Protein AF-A0A9C9UC09-F1 (afdb_monomer)

pLDDT: mean 85.85, std 14.17, range [29.03, 97.06]

Sequence (217 aa):
MTPMSLSATSPHRGELFDLAVELAAHSSGFRRSLPGGVLTALADLVRAMNCYYSNLIEGHDTHPVDIERALKNDYSSNTEQRNLQLEAKAHIAVQQWIDQGGLGGNPVSAESICEIHRRFVDRLPEALLWAKDPETGERMKIVPGALRRRDVKVGRHVSISPGALPRFLQKFESAYSGLGKAETIMAAAAAHHRLLWIHPFLDDIRRGMDTVPSCRY

Secondary structure (DSSP, 8-state):
-PPP---TT-TTHHHHHHHHHHHHHHHHHHHHHS-HHHHHHHHHHHHHHHHHHHHHHTT----HHHHHHHHTT---SSHHHHHHHHHHHHHHHHHHHHHTT---S-TTSHHHHHHHHHHHHTTS-GGGSEEE-TTT--EEE--TTPPPSS--EETTEEPPPGGGHHHHHHHHHHHHTT--HHHHHHHHHHHHHHHHHH--S-----S----------

Structure (mmCIF, N/CA/C/O backbone):
data_AF-A0A9C9UC09-F1
#
_entry.id   AF-A0A9C9UC09-F1
#
loop_
_atom_site.group_PDB
_atom_site.id
_atom_site.type_symbol
_atom_site.label_atom_id
_atom_site.label_alt_id
_atom_site.label_comp_id
_atom_site.label_asym_id
_atom_site.label_entity_id
_atom_site.label_seq_id
_atom_site.pdbx_PDB_ins_code
_atom_site.Cartn_x
_atom_site.Cartn_y
_atom_site.Cartn_z
_atom_site.occupancy
_atom_site.B_iso_or_equiv
_atom_site.auth_seq_id
_atom_site.auth_comp_id
_atom_site.auth_asym_id
_atom_site.auth_atom_id
_atom_site.pdbx_PDB_model_num
ATOM 1 N N . MET A 1 1 ? -1.981 18.661 -13.954 1.00 60.06 1 MET A N 1
ATOM 2 C CA . MET A 1 1 ? -0.642 18.241 -13.498 1.00 60.06 1 MET A CA 1
ATOM 3 C C . MET A 1 1 ? -0.353 16.835 -14.005 1.00 60.06 1 MET A C 1
ATOM 5 O O . MET A 1 1 ? -1.196 15.958 -13.825 1.00 60.06 1 MET A O 1
ATOM 9 N N . THR A 1 2 ? 0.778 16.660 -14.682 1.00 70.31 2 THR A N 1
ATOM 10 C CA . THR A 1 2 ? 1.239 15.397 -15.288 1.00 70.31 2 THR A CA 1
ATOM 11 C C . THR A 1 2 ? 1.838 14.476 -14.214 1.00 70.31 2 THR A C 1
ATOM 13 O O . THR A 1 2 ? 2.413 14.999 -13.258 1.00 70.31 2 THR A O 1
ATOM 16 N N . PRO A 1 3 ? 1.666 13.143 -14.296 1.00 75.88 3 PRO A N 1
ATOM 17 C CA . PRO A 1 3 ? 2.354 12.197 -13.415 1.00 75.88 3 PRO A CA 1
ATOM 18 C C . PRO A 1 3 ? 3.876 12.371 -13.484 1.00 75.88 3 PRO A C 1
ATOM 20 O O . PRO A 1 3 ? 4.415 12.700 -14.539 1.00 75.88 3 PRO A O 1
ATOM 23 N N . MET A 1 4 ? 4.556 12.195 -12.351 1.00 82.31 4 MET A N 1
ATOM 24 C CA . MET A 1 4 ? 6.011 12.313 -12.280 1.00 82.31 4 MET A CA 1
ATOM 25 C C . MET A 1 4 ? 6.638 11.045 -12.861 1.00 82.31 4 MET A C 1
ATOM 27 O O . MET A 1 4 ? 6.357 9.947 -12.381 1.00 82.31 4 MET A O 1
ATOM 31 N N . SER A 1 5 ? 7.480 11.196 -13.878 1.00 80.19 5 SER A N 1
ATOM 32 C CA . SER A 1 5 ? 8.224 10.100 -14.496 1.00 80.19 5 SER A CA 1
ATOM 33 C C . SER A 1 5 ? 9.669 10.520 -14.740 1.00 80.19 5 SER A C 1
ATOM 35 O O . SER A 1 5 ? 9.955 11.696 -14.979 1.00 80.19 5 SER A O 1
ATOM 37 N N . LEU A 1 6 ? 10.590 9.557 -14.702 1.00 82.44 6 LEU A N 1
ATOM 38 C CA . LEU A 1 6 ? 11.980 9.800 -15.070 1.00 82.44 6 LEU A CA 1
ATOM 39 C C . LEU A 1 6 ? 12.054 10.113 -16.570 1.00 82.44 6 LEU A C 1
ATOM 41 O O . LEU A 1 6 ? 11.729 9.261 -17.398 1.00 82.44 6 LEU A O 1
ATOM 45 N N . SER A 1 7 ? 12.479 11.331 -16.921 1.00 83.69 7 SER A N 1
ATOM 46 C CA . SER A 1 7 ? 12.640 11.725 -18.325 1.00 83.69 7 SER A CA 1
ATOM 47 C C . SER A 1 7 ? 13.589 10.772 -19.054 1.00 83.69 7 SER A C 1
ATOM 49 O O . SER A 1 7 ? 14.621 10.372 -18.510 1.00 83.69 7 SER A O 1
ATOM 51 N N . ALA A 1 8 ? 13.279 10.461 -20.314 1.00 83.50 8 ALA A N 1
ATOM 52 C CA . ALA A 1 8 ? 14.181 9.723 -21.195 1.00 83.50 8 ALA A CA 1
ATOM 53 C C . ALA A 1 8 ? 15.530 10.442 -21.382 1.00 83.50 8 ALA A C 1
ATOM 55 O O . ALA A 1 8 ? 16.548 9.793 -21.585 1.00 83.50 8 ALA A O 1
ATOM 56 N N . THR A 1 9 ? 15.542 11.771 -21.255 1.00 89.38 9 THR A N 1
ATOM 57 C CA . THR A 1 9 ? 16.734 12.620 -21.397 1.00 89.38 9 THR A CA 1
ATOM 58 C C . THR A 1 9 ? 17.448 12.914 -20.076 1.00 89.38 9 THR A C 1
ATOM 60 O O . THR A 1 9 ? 18.364 13.732 -20.054 1.00 89.38 9 THR A O 1
ATOM 63 N N . SER A 1 10 ? 17.028 12.303 -18.961 1.00 89.31 10 SER A N 1
ATOM 64 C CA . SER A 1 10 ? 17.675 12.540 -17.666 1.00 89.31 10 SER A CA 1
ATOM 65 C C . SER A 1 10 ? 19.128 12.044 -17.689 1.00 89.31 10 SER A C 1
ATOM 67 O O . SER A 1 10 ? 19.344 10.876 -18.025 1.00 89.31 10 SER A O 1
ATOM 69 N N . PRO A 1 11 ? 20.118 12.861 -17.277 1.00 92.50 11 PRO A N 1
ATOM 70 C CA . PRO A 1 11 ? 21.514 12.424 -17.215 1.00 92.50 11 PRO A CA 1
ATOM 71 C C . PRO A 1 11 ? 21.725 11.294 -16.195 1.00 92.50 11 PRO A C 1
ATOM 73 O O . PRO A 1 11 ? 22.627 10.484 -16.359 1.00 92.50 11 PRO A O 1
ATOM 76 N N . HIS A 1 12 ? 20.848 11.184 -15.190 1.00 91.25 12 HIS A N 1
ATOM 77 C CA . HIS A 1 12 ? 20.893 10.137 -14.163 1.00 91.25 12 HIS A CA 1
ATOM 78 C C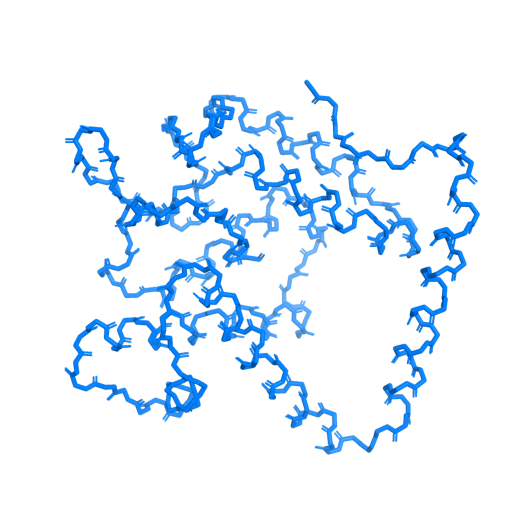 . HIS A 1 12 ? 20.226 8.825 -14.597 1.00 91.25 12 HIS A C 1
ATOM 80 O O . HIS A 1 12 ? 20.171 7.876 -13.820 1.00 91.25 12 HIS A O 1
ATOM 86 N N . ARG A 1 13 ? 19.663 8.752 -15.813 1.00 89.69 13 ARG A N 1
ATOM 87 C CA . ARG A 1 13 ? 18.893 7.577 -16.241 1.00 89.69 13 ARG A CA 1
ATOM 88 C C . ARG A 1 13 ? 19.755 6.317 -16.274 1.00 89.69 13 ARG A C 1
ATOM 90 O O . ARG A 1 13 ? 19.309 5.308 -15.754 1.00 89.69 13 ARG A O 1
ATOM 97 N N . GLY A 1 14 ? 20.965 6.379 -16.833 1.00 92.25 14 GLY A N 1
ATOM 98 C CA . GLY A 1 14 ? 21.865 5.218 -16.899 1.00 92.25 14 GLY A CA 1
ATOM 99 C C . GLY A 1 14 ? 22.156 4.628 -15.517 1.00 92.25 14 GLY A C 1
ATOM 100 O O . GLY A 1 14 ? 21.840 3.471 -15.268 1.00 92.25 14 GLY A O 1
ATOM 101 N N . GLU A 1 15 ? 22.628 5.468 -14.595 1.00 94.56 15 GLU A N 1
ATOM 102 C CA . GLU A 1 15 ? 22.959 5.077 -13.218 1.00 94.56 15 GLU A CA 1
ATOM 103 C C . GLU A 1 15 ? 21.762 4.469 -12.469 1.00 94.56 15 GLU A C 1
ATOM 105 O O . GLU A 1 15 ? 21.883 3.433 -11.821 1.00 94.56 15 GLU A O 1
ATOM 110 N N . LEU A 1 16 ? 20.570 5.062 -12.596 1.00 92.88 16 LEU A N 1
ATOM 111 C CA . LEU A 1 16 ? 19.364 4.526 -11.956 1.00 92.88 16 LEU A CA 1
ATOM 112 C C . LEU A 1 16 ? 18.927 3.176 -12.546 1.00 92.88 16 LEU A C 1
ATOM 114 O O . LEU A 1 16 ? 18.407 2.329 -11.817 1.00 92.88 16 LEU A O 1
ATOM 118 N N . PHE A 1 17 ? 19.126 2.962 -13.850 1.00 93.00 17 PHE A N 1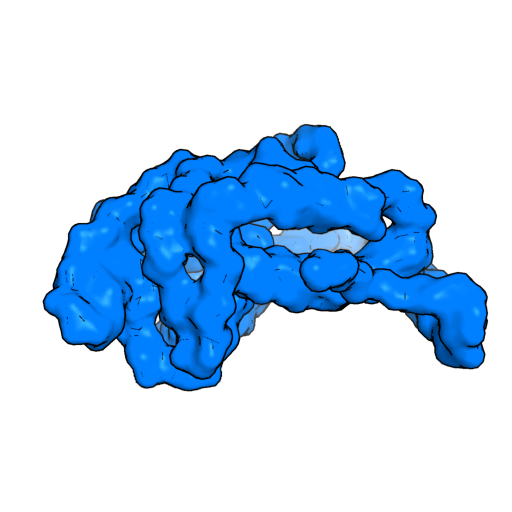
ATOM 119 C CA . PHE A 1 17 ? 18.863 1.667 -14.479 1.00 93.00 17 PHE A CA 1
ATOM 120 C C . PHE A 1 17 ? 19.829 0.595 -13.972 1.00 93.00 17 PHE A C 1
ATOM 122 O O . PHE A 1 17 ? 19.374 -0.507 -13.659 1.00 93.00 17 PHE A O 1
ATOM 129 N N . ASP A 1 18 ? 21.116 0.918 -13.845 1.00 95.06 18 ASP A N 1
ATOM 130 C CA . ASP A 1 18 ? 22.121 -0.005 -13.313 1.00 95.06 18 ASP A CA 1
ATOM 131 C C . ASP A 1 18 ? 21.777 -0.405 -11.872 1.00 95.06 18 ASP A C 1
ATOM 133 O O . ASP A 1 18 ? 21.675 -1.596 -11.575 1.00 95.06 18 ASP A O 1
ATOM 137 N N . LEU A 1 19 ? 21.429 0.562 -11.014 1.00 96.00 19 LEU A N 1
ATOM 138 C CA . LEU A 1 19 ? 20.965 0.293 -9.646 1.00 96.00 19 LEU A CA 1
ATOM 139 C C . LEU A 1 19 ? 19.707 -0.590 -9.606 1.00 96.00 19 LEU A C 1
ATOM 141 O O . LEU A 1 19 ? 19.587 -1.471 -8.752 1.00 96.00 19 LEU A O 1
ATOM 145 N N . ALA A 1 20 ? 18.756 -0.395 -10.526 1.00 95.12 20 ALA A N 1
ATOM 146 C CA . ALA A 1 20 ? 17.562 -1.237 -10.605 1.00 95.12 20 ALA A CA 1
ATOM 147 C C . ALA A 1 20 ? 17.900 -2.685 -11.008 1.00 95.12 20 ALA A C 1
ATOM 149 O O . ALA A 1 20 ? 17.286 -3.633 -10.503 1.00 95.12 20 ALA A O 1
ATOM 150 N N . VAL A 1 21 ? 18.877 -2.871 -11.900 1.00 95.38 21 VAL A N 1
ATOM 151 C CA . VAL A 1 21 ? 19.376 -4.195 -12.298 1.00 95.38 21 VAL A CA 1
ATOM 152 C C . VAL A 1 21 ? 20.123 -4.861 -11.144 1.00 95.38 21 VAL A C 1
ATOM 154 O O . VAL A 1 21 ? 19.853 -6.028 -10.849 1.00 95.38 21 VAL A O 1
ATOM 157 N N . GLU A 1 22 ? 21.003 -4.133 -10.458 1.00 96.88 22 GLU A N 1
ATOM 158 C CA . GLU A 1 22 ? 21.725 -4.619 -9.280 1.00 96.88 22 GLU A CA 1
ATOM 159 C C . GLU A 1 22 ? 20.762 -5.043 -8.171 1.00 96.88 22 GLU A C 1
ATOM 161 O O . GLU A 1 22 ? 20.878 -6.153 -7.646 1.00 96.88 22 GLU A O 1
ATOM 166 N N . LEU A 1 23 ? 19.748 -4.224 -7.875 1.00 96.50 23 LEU A N 1
ATOM 167 C CA . LEU A 1 23 ? 18.707 -4.563 -6.908 1.00 96.50 23 LEU A CA 1
ATOM 168 C C . LEU A 1 23 ? 18.020 -5.883 -7.278 1.00 96.50 23 LEU A C 1
ATOM 170 O O . LEU A 1 23 ? 17.931 -6.790 -6.449 1.00 96.50 23 LEU A O 1
ATOM 174 N N . ALA A 1 24 ? 17.585 -6.034 -8.532 1.00 95.12 24 ALA A N 1
ATOM 175 C CA . ALA A 1 24 ? 16.937 -7.258 -8.995 1.00 95.12 24 ALA A CA 1
ATOM 176 C C . ALA A 1 24 ? 17.866 -8.485 -8.908 1.00 95.12 24 ALA A C 1
ATOM 178 O O . ALA A 1 24 ? 17.420 -9.584 -8.543 1.00 95.12 24 ALA A O 1
ATOM 179 N N . ALA A 1 25 ? 19.154 -8.310 -9.215 1.00 96.06 25 ALA A N 1
ATOM 180 C CA . ALA A 1 25 ? 20.165 -9.355 -9.120 1.00 96.06 25 ALA A CA 1
ATOM 181 C C . ALA A 1 25 ? 20.400 -9.780 -7.662 1.00 96.06 25 ALA A C 1
ATOM 183 O O . ALA A 1 25 ? 20.342 -10.979 -7.365 1.00 96.06 25 ALA A O 1
ATOM 184 N N . HIS A 1 26 ? 20.576 -8.823 -6.747 1.00 97.06 26 HIS A N 1
ATOM 185 C CA . HIS A 1 26 ? 20.746 -9.075 -5.317 1.00 97.06 26 HIS A CA 1
ATOM 186 C C . HIS A 1 26 ? 19.509 -9.729 -4.698 1.00 97.06 26 HIS A C 1
ATOM 188 O O . HIS A 1 26 ? 19.647 -10.746 -4.020 1.00 97.06 26 HIS A O 1
ATOM 194 N N . SER A 1 27 ? 18.299 -9.239 -4.989 1.00 93.88 27 SER A N 1
ATOM 195 C CA . SER A 1 27 ? 17.055 -9.856 -4.505 1.00 93.88 27 SER A CA 1
ATOM 196 C C . SER A 1 27 ? 16.903 -11.299 -4.991 1.00 93.88 27 SER A C 1
ATOM 198 O O . SER A 1 27 ? 16.534 -12.191 -4.223 1.00 93.88 27 SER A O 1
ATOM 200 N N . SER A 1 28 ? 17.236 -11.562 -6.257 1.00 93.12 28 SER A N 1
ATOM 201 C CA . SER A 1 28 ? 17.183 -12.915 -6.820 1.00 93.12 28 SER A CA 1
ATOM 202 C C . SER A 1 28 ? 18.251 -13.833 -6.219 1.00 93.12 28 SER A C 1
ATOM 204 O O . SER A 1 28 ? 17.975 -15.000 -5.943 1.00 93.12 28 SER A O 1
ATOM 206 N N . GLY A 1 29 ? 19.467 -13.319 -6.007 1.00 95.00 29 GLY A N 1
ATOM 207 C CA . GLY A 1 29 ? 20.555 -14.033 -5.339 1.00 95.00 29 GLY A CA 1
ATOM 208 C C . GLY A 1 29 ? 20.196 -14.404 -3.904 1.00 95.00 29 GLY A C 1
ATOM 209 O O . GLY A 1 29 ? 20.321 -15.567 -3.525 1.00 95.00 29 GLY A O 1
ATOM 210 N N . PHE A 1 30 ? 19.648 -13.450 -3.151 1.00 92.88 30 PHE A N 1
ATOM 211 C CA . PHE A 1 30 ? 19.181 -13.659 -1.785 1.00 92.88 30 PHE A CA 1
ATOM 212 C C . PHE A 1 30 ? 18.107 -14.746 -1.721 1.00 92.88 30 PHE A C 1
ATOM 214 O O . PHE A 1 30 ? 18.271 -15.725 -0.995 1.00 92.88 30 PHE A O 1
ATOM 221 N N . ARG A 1 31 ? 17.069 -14.669 -2.565 1.00 89.94 31 ARG A N 1
ATOM 222 C CA . ARG A 1 31 ? 16.024 -15.705 -2.627 1.00 89.94 31 ARG A CA 1
ATOM 223 C C . ARG A 1 31 ? 16.594 -17.100 -2.902 1.00 89.94 31 ARG A C 1
ATOM 225 O O . ARG A 1 31 ? 16.133 -18.061 -2.298 1.00 89.94 31 ARG A O 1
ATOM 232 N N . ARG A 1 32 ? 17.580 -17.221 -3.801 1.00 92.12 32 ARG A N 1
ATOM 233 C CA . ARG A 1 32 ? 18.226 -18.508 -4.123 1.00 92.12 32 ARG A CA 1
ATOM 234 C C . ARG A 1 32 ? 19.113 -19.042 -2.998 1.00 92.12 32 ARG A C 1
ATOM 236 O O . ARG A 1 32 ? 19.292 -20.250 -2.915 1.00 92.12 32 ARG A O 1
ATOM 243 N N . SER A 1 33 ? 19.667 -18.169 -2.157 1.00 93.81 33 SER A N 1
ATOM 244 C CA . SER A 1 33 ? 20.510 -18.574 -1.023 1.00 93.81 33 SER A CA 1
ATOM 245 C C . SER A 1 33 ? 19.732 -19.149 0.165 1.00 93.81 33 SER A C 1
ATOM 247 O O . SER A 1 33 ? 20.337 -19.741 1.056 1.00 93.81 33 SER A O 1
ATOM 249 N N . LEU A 1 34 ? 18.404 -18.994 0.194 1.00 91.69 34 LEU A N 1
ATOM 250 C CA . LEU A 1 34 ? 17.575 -19.396 1.327 1.00 91.69 34 LEU A CA 1
ATOM 251 C C . LEU A 1 34 ? 16.928 -20.774 1.104 1.00 91.69 34 LEU A C 1
ATOM 253 O O . LEU A 1 34 ? 16.300 -20.997 0.065 1.00 91.69 34 LEU A O 1
ATOM 257 N N . PRO A 1 35 ? 16.995 -21.691 2.089 1.00 92.44 35 PRO A N 1
ATOM 258 C CA . PRO A 1 35 ? 16.222 -22.929 2.060 1.00 92.44 35 PRO A CA 1
ATOM 259 C C . PRO A 1 35 ? 14.711 -22.660 2.019 1.00 92.44 35 PRO A C 1
ATOM 261 O O . PRO A 1 35 ? 14.222 -21.717 2.643 1.00 92.44 35 PRO A O 1
ATOM 264 N N . GLY A 1 36 ? 13.947 -23.541 1.364 1.00 84.38 36 GLY A N 1
ATOM 265 C CA . GLY A 1 36 ? 12.493 -23.387 1.203 1.00 84.38 36 GLY A CA 1
ATOM 266 C C . GLY A 1 36 ? 11.727 -23.167 2.515 1.00 84.38 36 GLY A C 1
ATOM 267 O O . GLY A 1 36 ? 10.866 -22.296 2.578 1.00 84.38 36 GLY A O 1
ATOM 268 N N . GLY A 1 37 ? 12.086 -23.891 3.582 1.00 85.31 37 GLY A N 1
ATOM 269 C CA . GLY A 1 37 ? 11.461 -23.726 4.903 1.00 85.31 37 GLY A CA 1
ATOM 270 C C . GLY A 1 37 ? 11.762 -22.383 5.582 1.00 85.31 37 GLY A C 1
ATOM 271 O O . GLY A 1 37 ? 10.959 -21.912 6.381 1.00 85.31 37 GLY A O 1
ATOM 272 N N . VAL A 1 38 ? 12.885 -21.740 5.241 1.00 90.88 38 VAL A N 1
ATOM 273 C CA . VAL A 1 38 ? 13.272 -20.424 5.779 1.00 90.88 38 VAL A CA 1
ATOM 274 C C . VAL A 1 38 ? 12.559 -19.300 5.032 1.00 90.88 38 VAL A C 1
ATOM 276 O O . VAL A 1 38 ? 12.201 -18.301 5.646 1.00 90.88 38 VAL A O 1
ATOM 279 N N . LEU A 1 39 ? 12.308 -19.467 3.728 1.00 88.44 39 LEU A N 1
ATOM 280 C CA . LEU A 1 39 ? 11.647 -18.451 2.903 1.00 88.44 39 LEU A CA 1
ATOM 281 C C . LEU A 1 39 ? 10.277 -18.053 3.457 1.00 88.44 39 LEU A C 1
ATOM 283 O O . LEU A 1 39 ? 10.002 -16.863 3.580 1.00 88.44 39 LEU A O 1
ATOM 287 N N . THR A 1 40 ? 9.439 -19.030 3.811 1.00 86.50 40 THR A N 1
ATOM 288 C CA . THR A 1 40 ? 8.099 -18.758 4.351 1.00 86.50 40 THR A CA 1
ATOM 289 C C . THR A 1 40 ? 8.179 -18.041 5.695 1.00 86.50 40 THR A C 1
ATOM 291 O O . THR A 1 40 ? 7.588 -16.977 5.847 1.00 86.50 40 THR A O 1
ATOM 294 N N . ALA A 1 41 ? 8.976 -18.561 6.634 1.00 88.50 41 ALA A N 1
ATOM 295 C CA . ALA A 1 41 ? 9.125 -17.962 7.960 1.00 88.50 41 ALA A CA 1
ATOM 296 C C . ALA A 1 41 ? 9.692 -16.532 7.898 1.00 88.50 41 ALA A C 1
ATOM 298 O O . ALA A 1 41 ? 9.230 -15.645 8.612 1.00 88.50 41 ALA A O 1
ATOM 299 N N . LEU A 1 42 ? 10.665 -16.289 7.013 1.00 90.00 42 LEU A N 1
ATOM 300 C CA . LEU A 1 42 ? 11.221 -14.956 6.800 1.00 90.00 42 LEU A CA 1
ATOM 301 C C . LEU A 1 42 ? 10.195 -14.011 6.165 1.00 90.00 42 LEU A C 1
ATOM 303 O O . LEU A 1 42 ? 10.094 -12.864 6.587 1.00 90.00 42 LEU A O 1
ATOM 307 N N . ALA A 1 43 ? 9.425 -14.472 5.176 1.00 87.75 43 ALA A N 1
ATOM 308 C CA . ALA A 1 43 ? 8.374 -13.663 4.566 1.00 87.75 43 ALA A CA 1
ATOM 309 C C . ALA A 1 43 ? 7.302 -13.265 5.593 1.00 87.75 43 ALA A C 1
ATOM 311 O O . ALA A 1 43 ? 6.878 -12.111 5.616 1.00 87.75 43 ALA A O 1
ATOM 312 N N . ASP A 1 44 ? 6.903 -14.188 6.470 1.00 85.94 44 ASP A N 1
ATOM 313 C CA . ASP A 1 44 ? 5.941 -13.920 7.542 1.00 85.94 44 ASP A CA 1
ATOM 314 C C . ASP A 1 44 ? 6.477 -12.866 8.524 1.00 85.94 44 ASP A C 1
ATOM 316 O O . ASP A 1 44 ? 5.786 -11.884 8.806 1.00 85.94 44 ASP A O 1
ATOM 320 N N . LEU A 1 45 ? 7.741 -12.995 8.946 1.00 87.50 45 LEU A N 1
ATOM 321 C CA . LEU A 1 45 ? 8.405 -12.012 9.807 1.00 87.50 45 LEU A CA 1
ATOM 322 C C . LEU A 1 45 ? 8.481 -10.625 9.152 1.00 87.50 45 LEU A C 1
ATOM 324 O O . LEU A 1 45 ? 8.155 -9.618 9.780 1.00 87.50 45 LEU A O 1
ATOM 328 N N . VAL A 1 46 ? 8.887 -10.558 7.882 1.00 88.00 46 VAL A N 1
ATOM 329 C CA . VAL A 1 46 ? 9.012 -9.293 7.144 1.00 88.00 46 VAL A CA 1
ATOM 330 C C . VAL A 1 46 ? 7.653 -8.601 7.003 1.00 88.00 46 VAL A C 1
ATOM 332 O O . VAL A 1 46 ? 7.590 -7.381 7.126 1.00 88.00 46 VAL A O 1
ATOM 335 N N . ARG A 1 47 ? 6.546 -9.339 6.823 1.00 85.12 47 ARG A N 1
ATOM 336 C CA . ARG A 1 47 ? 5.197 -8.736 6.811 1.00 85.12 47 ARG A CA 1
ATOM 337 C C . ARG A 1 47 ? 4.834 -8.107 8.152 1.00 85.12 47 ARG A C 1
ATOM 339 O O . ARG A 1 47 ? 4.303 -6.997 8.163 1.00 85.12 47 ARG A O 1
ATOM 346 N N . ALA A 1 48 ? 5.129 -8.785 9.261 1.00 84.38 48 ALA A N 1
ATOM 347 C CA . ALA A 1 48 ? 4.897 -8.237 10.595 1.00 84.38 48 ALA A CA 1
ATOM 348 C C . ALA A 1 48 ? 5.748 -6.978 10.841 1.00 84.38 48 ALA A C 1
ATOM 350 O O . ALA A 1 48 ? 5.235 -5.973 11.332 1.00 84.38 48 ALA A O 1
ATOM 351 N N . MET A 1 49 ? 7.018 -6.991 10.420 1.00 85.06 49 MET A N 1
ATOM 352 C CA . MET A 1 49 ? 7.910 -5.829 10.512 1.00 85.06 49 MET A CA 1
ATOM 353 C C . MET A 1 49 ? 7.452 -4.653 9.642 1.00 85.06 49 MET A C 1
ATOM 355 O O . MET A 1 49 ? 7.439 -3.518 10.111 1.00 85.06 49 MET A O 1
ATOM 359 N N . ASN A 1 50 ? 7.043 -4.903 8.397 1.00 82.81 50 ASN A N 1
ATOM 360 C CA . ASN A 1 50 ? 6.517 -3.856 7.522 1.00 82.81 50 ASN A CA 1
ATOM 361 C C . ASN A 1 50 ? 5.249 -3.239 8.121 1.00 82.81 50 ASN A C 1
ATOM 363 O O . ASN A 1 50 ? 5.128 -2.022 8.154 1.00 82.81 50 ASN A O 1
ATOM 367 N N . CYS A 1 51 ? 4.350 -4.063 8.672 1.00 80.06 51 CYS A N 1
ATOM 368 C CA . CYS A 1 51 ? 3.166 -3.578 9.379 1.00 80.06 51 CYS A CA 1
ATOM 369 C C . CYS A 1 51 ? 3.528 -2.700 10.587 1.00 80.06 51 CYS A C 1
ATOM 371 O O . CYS A 1 51 ? 2.893 -1.670 10.800 1.00 80.06 51 CYS A O 1
ATOM 373 N N . TYR A 1 52 ? 4.551 -3.081 11.361 1.00 80.81 52 TYR A N 1
ATOM 374 C CA . TYR A 1 52 ? 5.041 -2.278 12.481 1.00 80.81 52 TYR A CA 1
ATOM 375 C C . TYR A 1 52 ? 5.505 -0.890 12.027 1.00 80.81 52 TYR A C 1
ATOM 377 O O . TYR A 1 52 ? 5.056 0.114 12.576 1.00 80.81 52 TYR A O 1
ATOM 385 N N . TYR A 1 53 ? 6.364 -0.819 11.006 1.00 77.56 53 TYR A N 1
ATOM 386 C CA . TYR A 1 53 ? 6.878 0.463 10.525 1.00 77.56 53 TYR A CA 1
ATOM 387 C C . TYR A 1 53 ? 5.801 1.320 9.857 1.00 77.56 53 TYR A C 1
ATOM 389 O O . TYR A 1 53 ? 5.784 2.525 10.095 1.00 77.56 53 TYR A O 1
ATOM 397 N N . SER A 1 54 ? 4.874 0.722 9.100 1.00 73.44 54 SER A N 1
ATOM 398 C CA . SER A 1 54 ? 3.719 1.448 8.560 1.00 73.44 54 SER A CA 1
ATOM 399 C C . SER A 1 54 ? 2.887 2.067 9.685 1.00 73.44 54 SER A C 1
ATOM 401 O O . SER A 1 54 ? 2.635 3.266 9.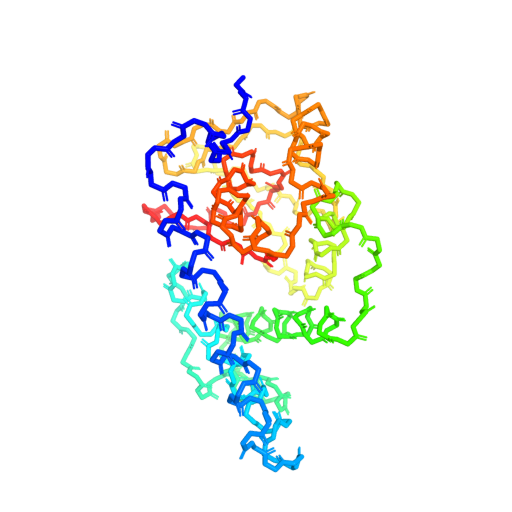672 1.00 73.44 54 SER A O 1
ATOM 403 N N . ASN A 1 55 ? 2.542 1.292 10.718 1.00 71.06 55 ASN A N 1
ATOM 404 C CA . ASN A 1 55 ? 1.780 1.795 11.864 1.00 71.06 55 ASN A CA 1
ATOM 405 C C . ASN A 1 55 ? 2.530 2.902 12.620 1.00 71.06 55 ASN A C 1
ATOM 407 O O . ASN A 1 55 ? 1.926 3.897 13.019 1.00 71.06 55 ASN A O 1
ATOM 411 N N . LEU A 1 56 ? 3.847 2.755 12.788 1.00 72.31 56 LEU A N 1
ATOM 412 C CA . LEU A 1 56 ? 4.674 3.738 13.479 1.00 72.31 56 LEU A CA 1
ATOM 413 C C . LEU A 1 56 ? 4.702 5.088 12.745 1.00 72.31 56 LEU A C 1
ATOM 415 O O . LEU A 1 56 ? 4.633 6.129 13.397 1.00 72.31 56 LEU A O 1
ATOM 419 N N . ILE A 1 57 ? 4.763 5.081 11.407 1.00 65.56 57 ILE A N 1
ATOM 420 C CA . ILE A 1 57 ? 4.708 6.303 10.582 1.00 65.56 57 ILE A CA 1
ATOM 421 C C . ILE A 1 57 ? 3.369 7.032 10.767 1.00 65.56 57 ILE A C 1
ATOM 423 O O . ILE A 1 57 ? 3.340 8.261 10.822 1.00 65.56 57 ILE A O 1
ATOM 427 N N . GLU A 1 58 ? 2.282 6.283 10.950 1.00 62.94 58 GLU A N 1
ATOM 428 C CA . GLU A 1 58 ? 0.941 6.818 11.226 1.00 62.94 58 GLU A CA 1
ATOM 429 C C . GLU A 1 58 ? 0.740 7.251 12.695 1.00 62.94 58 GLU A C 1
ATOM 431 O O . GLU A 1 58 ? -0.331 7.726 13.074 1.00 62.94 58 GLU A O 1
ATOM 436 N N . GLY A 1 59 ? 1.759 7.104 13.550 1.00 63.97 59 GLY A N 1
ATOM 437 C CA . GLY A 1 59 ? 1.687 7.454 14.971 1.00 63.97 59 GLY A CA 1
ATOM 438 C C . GLY A 1 59 ? 0.968 6.416 15.840 1.00 63.97 59 GLY A C 1
ATOM 439 O O . GLY A 1 59 ? 0.588 6.719 16.976 1.00 63.97 59 GLY A O 1
ATOM 440 N N . HIS A 1 60 ? 0.773 5.196 15.330 1.00 67.31 60 HIS A N 1
ATOM 441 C CA . HIS A 1 60 ? 0.257 4.063 16.089 1.00 67.31 60 HIS A CA 1
ATOM 442 C C . HIS A 1 60 ? 1.403 3.267 16.719 1.00 67.31 60 HIS A C 1
ATOM 444 O O . HIS A 1 60 ? 2.163 2.581 16.037 1.00 67.31 60 HIS A O 1
ATOM 450 N N . ASP A 1 61 ? 1.479 3.290 18.048 1.00 67.62 61 ASP A N 1
ATOM 451 C CA . ASP A 1 61 ? 2.437 2.488 18.810 1.00 67.62 61 ASP A CA 1
ATOM 452 C C . ASP A 1 61 ? 1.888 1.069 19.035 1.00 67.62 61 ASP A C 1
ATOM 454 O O . ASP A 1 61 ? 1.376 0.724 20.100 1.00 67.62 61 ASP A O 1
ATOM 458 N N . THR A 1 62 ? 1.894 0.257 17.974 1.00 71.69 62 THR A N 1
ATOM 459 C CA . THR A 1 62 ? 1.578 -1.178 18.072 1.00 71.69 62 THR A CA 1
ATOM 460 C C . THR A 1 62 ? 2.884 -1.948 18.140 1.00 71.69 62 THR A C 1
ATOM 462 O O . THR A 1 62 ? 3.526 -2.146 17.114 1.00 71.69 62 THR A O 1
ATOM 465 N N . HIS A 1 63 ? 3.301 -2.384 19.327 1.00 78.88 63 HIS A N 1
ATOM 466 C CA . HIS A 1 63 ? 4.572 -3.091 19.482 1.00 78.88 63 HIS A CA 1
ATOM 467 C C . HIS A 1 63 ? 4.575 -4.403 18.661 1.00 78.88 63 HIS A C 1
ATOM 469 O O . HIS A 1 63 ? 3.532 -5.059 18.571 1.00 78.88 63 HIS A O 1
ATOM 475 N N . PRO A 1 64 ? 5.713 -4.864 18.094 1.00 83.06 64 PRO A N 1
ATOM 476 C CA . PRO A 1 64 ? 5.756 -6.094 17.291 1.00 83.06 64 PRO A CA 1
ATOM 477 C C . PRO A 1 64 ? 5.175 -7.327 17.999 1.00 83.06 64 PRO A C 1
ATOM 479 O O . PRO A 1 64 ? 4.534 -8.170 17.376 1.00 83.06 64 PRO A O 1
ATOM 482 N N . VAL A 1 65 ? 5.332 -7.400 19.326 1.00 85.75 65 VAL A N 1
ATOM 483 C CA . VAL A 1 65 ? 4.729 -8.461 20.152 1.00 85.75 65 VAL A CA 1
ATOM 484 C C . VAL A 1 65 ? 3.199 -8.464 20.078 1.00 85.75 65 VAL A C 1
ATOM 486 O O . VAL A 1 65 ? 2.588 -9.528 20.061 1.00 85.75 65 VAL A O 1
ATOM 489 N N . ASP A 1 66 ? 2.568 -7.294 19.990 1.00 86.50 66 ASP A N 1
ATOM 490 C CA . ASP A 1 66 ? 1.114 -7.173 19.930 1.00 86.50 66 ASP A CA 1
ATOM 491 C C . ASP A 1 66 ? 0.576 -7.521 18.542 1.00 86.50 66 ASP A C 1
ATOM 493 O O . ASP A 1 66 ? -0.518 -8.081 18.451 1.00 86.50 66 ASP A O 1
ATOM 497 N N . ILE A 1 67 ? 1.358 -7.270 17.484 1.00 85.12 67 ILE A N 1
ATOM 498 C CA . ILE A 1 67 ? 1.074 -7.746 16.121 1.00 85.12 67 ILE A CA 1
ATOM 499 C C . ILE A 1 67 ? 1.108 -9.279 16.095 1.00 85.12 67 ILE A C 1
ATOM 501 O O . ILE A 1 67 ? 0.154 -9.909 15.643 1.00 85.12 67 ILE A O 1
ATOM 505 N N . GLU A 1 68 ? 2.154 -9.893 16.653 1.00 87.56 68 GLU A N 1
ATOM 506 C CA . GLU A 1 68 ? 2.277 -11.355 16.750 1.00 87.56 68 GLU A CA 1
ATOM 507 C C . GLU A 1 68 ? 1.126 -11.997 17.539 1.00 87.56 68 GLU A C 1
ATOM 509 O O . GLU A 1 68 ? 0.573 -13.025 17.134 1.00 87.56 68 GLU A O 1
ATOM 514 N N . ARG A 1 69 ? 0.713 -11.382 18.653 1.00 91.00 69 ARG A N 1
ATOM 515 C CA . ARG A 1 69 ? -0.468 -11.821 19.412 1.00 91.00 69 ARG A CA 1
ATOM 516 C C . ARG A 1 69 ? -1.743 -11.709 18.573 1.00 91.00 69 ARG A C 1
ATOM 518 O O . ARG A 1 69 ? -2.508 -12.672 18.493 1.00 91.00 69 ARG A O 1
ATOM 525 N N . ALA A 1 70 ? -1.923 -10.600 17.853 1.00 89.88 70 ALA A N 1
ATOM 526 C CA . ALA A 1 70 ? -3.070 -10.391 16.971 1.00 89.88 70 ALA A CA 1
ATOM 527 C C . ALA A 1 70 ? -3.166 -11.449 15.858 1.00 89.88 70 ALA A C 1
ATOM 529 O O . ALA A 1 70 ? -4.264 -11.933 15.559 1.00 89.88 70 ALA A O 1
ATOM 530 N N . LEU A 1 71 ? -2.027 -11.847 15.277 1.00 88.44 71 LEU A N 1
ATOM 531 C CA . LEU A 1 71 ? -1.944 -12.924 14.283 1.00 88.44 71 LEU A CA 1
ATOM 532 C C . LEU A 1 71 ? -2.391 -14.279 14.849 1.00 88.44 71 LEU A C 1
ATOM 534 O O . LEU A 1 71 ? -2.975 -15.086 14.126 1.00 88.44 71 LEU A O 1
ATOM 538 N N . LYS A 1 72 ? -2.198 -14.503 16.152 1.00 92.19 72 LYS A N 1
ATOM 539 C CA . LYS A 1 72 ? -2.643 -15.703 16.882 1.00 92.19 72 LYS A CA 1
ATOM 540 C C . LYS A 1 72 ? -4.061 -15.588 17.451 1.00 92.19 72 LYS A C 1
ATOM 542 O O . LYS A 1 72 ? -4.502 -16.490 18.157 1.00 92.19 72 LYS A O 1
ATOM 547 N N . ASN A 1 73 ? -4.796 -14.524 17.114 1.00 92.88 73 ASN A N 1
ATOM 548 C CA . ASN A 1 73 ? -6.110 -14.192 17.681 1.00 92.88 73 ASN A CA 1
ATOM 549 C C . ASN A 1 73 ? -6.093 -13.954 19.203 1.00 92.88 73 ASN A C 1
ATOM 551 O O . ASN A 1 73 ? -7.123 -14.088 19.861 1.00 92.88 73 ASN A O 1
ATOM 555 N N . ASP A 1 74 ? -4.936 -13.592 19.756 1.00 94.81 74 ASP A N 1
ATOM 556 C CA . ASP A 1 74 ? -4.779 -13.158 21.141 1.00 94.81 74 ASP A CA 1
ATOM 557 C C . ASP A 1 74 ? -4.845 -11.625 21.190 1.00 94.81 74 ASP A C 1
ATOM 559 O O . ASP A 1 74 ? -3.927 -10.916 20.772 1.00 94.81 74 ASP A O 1
ATOM 563 N N . TYR A 1 75 ? -5.979 -11.110 21.657 1.00 93.50 75 TYR A N 1
ATOM 564 C CA . TYR A 1 75 ? -6.284 -9.684 21.637 1.00 93.50 75 TYR A CA 1
ATOM 565 C C . TYR A 1 75 ? -6.226 -9.063 23.032 1.00 93.50 75 TYR A C 1
ATOM 567 O O . TYR A 1 75 ? -6.615 -9.676 24.027 1.00 93.50 75 TYR A O 1
ATOM 575 N N . SER A 1 76 ? -5.799 -7.801 23.099 1.00 92.44 76 SER A N 1
ATOM 576 C CA . SER A 1 76 ? -5.847 -7.001 24.321 1.00 92.44 76 SER A CA 1
ATOM 577 C C . SER A 1 76 ? -7.290 -6.823 24.809 1.00 92.44 76 SER A C 1
ATOM 579 O O . SER A 1 76 ? -8.237 -6.687 24.026 1.00 92.44 76 SER A O 1
ATOM 581 N N . SER A 1 77 ? -7.467 -6.785 26.131 1.00 92.56 77 SER A N 1
ATOM 582 C CA . SER A 1 77 ? -8.733 -6.388 26.754 1.00 92.56 77 SER A CA 1
ATOM 583 C C . SER A 1 77 ? -8.986 -4.882 26.619 1.00 92.56 77 SER A C 1
ATOM 585 O O . SER A 1 77 ? -10.140 -4.449 26.648 1.00 92.56 77 SER A O 1
ATOM 587 N N . ASN A 1 78 ? -7.930 -4.085 26.413 1.00 92.94 78 ASN A N 1
ATOM 588 C CA . ASN A 1 78 ? -8.039 -2.670 26.093 1.00 92.94 78 ASN A CA 1
ATOM 589 C C . ASN A 1 78 ? -8.570 -2.497 24.658 1.00 92.94 78 ASN A C 1
ATOM 591 O O . ASN A 1 78 ? -7.963 -2.961 23.694 1.00 92.94 78 ASN A O 1
ATOM 595 N N . THR A 1 79 ? -9.704 -1.808 24.516 1.00 90.81 79 THR A N 1
ATOM 596 C CA . THR A 1 79 ? -10.391 -1.629 23.227 1.00 90.81 79 THR A CA 1
ATOM 597 C C . THR A 1 79 ? -9.560 -0.870 22.191 1.00 90.81 79 THR A C 1
ATOM 599 O O . THR A 1 79 ? -9.608 -1.236 21.019 1.00 90.81 79 THR A O 1
ATOM 602 N N . GLU A 1 80 ? -8.801 0.155 22.584 1.00 86.69 80 GLU A N 1
ATOM 603 C CA . GLU A 1 80 ? -7.969 0.922 21.647 1.00 86.69 80 GLU A CA 1
ATOM 604 C C . GLU A 1 80 ? -6.834 0.053 21.103 1.00 86.69 80 GLU A C 1
ATOM 606 O O . GLU A 1 80 ? -6.687 -0.080 19.890 1.00 86.69 80 GLU A O 1
ATOM 611 N N . GLN A 1 81 ? -6.111 -0.635 21.990 1.00 87.31 81 GLN A N 1
ATOM 612 C CA . GLN A 1 81 ? -5.056 -1.571 21.592 1.00 87.31 81 GLN A CA 1
ATOM 613 C C . GLN A 1 81 ? -5.600 -2.716 20.734 1.00 87.31 81 GLN A C 1
ATOM 615 O O . GLN A 1 81 ? -5.005 -3.065 19.719 1.00 87.31 81 GLN A O 1
ATOM 620 N N . ARG A 1 82 ? -6.761 -3.277 21.093 1.00 91.06 82 ARG A N 1
ATOM 621 C CA . ARG A 1 82 ? -7.420 -4.313 20.288 1.00 91.06 82 ARG A CA 1
ATOM 622 C C . ARG A 1 82 ? -7.754 -3.815 18.884 1.00 91.06 82 ARG A C 1
ATOM 624 O O . ARG A 1 82 ? -7.599 -4.568 17.928 1.00 91.06 82 ARG A O 1
ATOM 631 N N . ASN A 1 83 ? -8.216 -2.575 18.740 1.00 89.88 83 ASN A N 1
ATOM 632 C CA . ASN A 1 83 ? -8.517 -2.019 17.422 1.00 89.88 83 ASN A CA 1
ATOM 633 C C . ASN A 1 83 ? -7.248 -1.896 16.566 1.00 89.88 83 ASN A C 1
ATOM 635 O O . ASN A 1 83 ? -7.284 -2.294 15.404 1.00 89.88 83 ASN A O 1
ATOM 639 N N . LEU A 1 84 ? -6.130 -1.451 17.149 1.00 87.12 84 LEU A N 1
ATOM 640 C CA . LEU A 1 84 ? -4.829 -1.411 16.468 1.00 87.12 84 LEU A CA 1
ATOM 641 C C . LEU A 1 84 ? -4.335 -2.813 16.073 1.00 87.12 84 LEU A C 1
ATOM 643 O O . LEU A 1 84 ? -3.840 -3.020 14.968 1.00 87.12 84 LEU A O 1
ATOM 647 N N . GLN A 1 85 ? -4.536 -3.811 16.937 1.00 89.88 85 GLN A N 1
ATOM 648 C CA . GLN A 1 85 ? -4.240 -5.212 16.627 1.00 89.88 85 GLN A CA 1
ATOM 649 C C . GLN A 1 85 ? -5.076 -5.747 15.452 1.00 89.88 85 GLN A C 1
ATOM 651 O O . GLN A 1 85 ? -4.566 -6.474 14.598 1.00 89.88 85 GLN A O 1
ATOM 656 N N . LEU A 1 86 ? -6.364 -5.397 15.392 1.00 91.50 86 LEU A N 1
ATOM 657 C CA . LEU A 1 86 ? -7.250 -5.789 14.293 1.00 91.50 86 LEU A CA 1
ATOM 658 C C . LEU A 1 86 ? -6.866 -5.098 12.97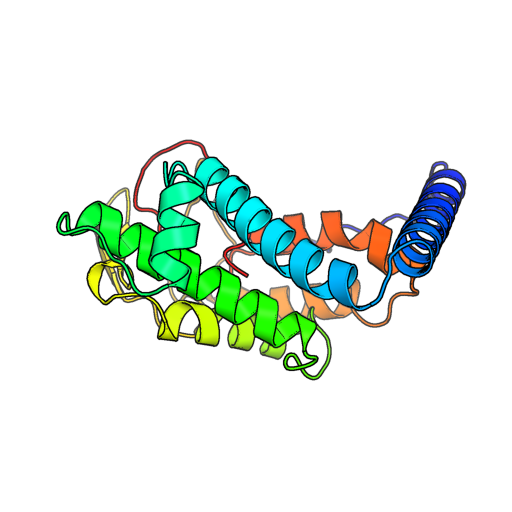8 1.00 91.50 86 LEU A C 1
ATOM 660 O O . LEU A 1 86 ? -6.879 -5.743 11.932 1.00 91.50 86 LEU A O 1
ATOM 664 N N . GLU A 1 87 ? -6.469 -3.828 13.033 1.00 88.88 87 GLU A N 1
ATOM 665 C CA . GLU A 1 87 ? -5.933 -3.087 11.888 1.00 88.88 87 GLU A CA 1
ATOM 666 C C . GLU A 1 87 ? -4.635 -3.713 11.359 1.00 88.88 87 GLU A C 1
ATOM 668 O O . GLU A 1 87 ? -4.526 -3.987 10.163 1.00 88.88 87 GLU A O 1
ATOM 673 N N . ALA A 1 88 ? -3.689 -4.045 12.245 1.00 88.06 88 ALA A N 1
ATOM 674 C CA . ALA A 1 88 ? -2.449 -4.723 11.867 1.00 88.06 88 ALA A CA 1
ATOM 675 C C . ALA A 1 88 ? -2.719 -6.077 11.187 1.00 88.06 88 ALA A C 1
ATOM 677 O O . ALA A 1 88 ? -2.151 -6.405 10.142 1.00 88.06 88 ALA A O 1
ATOM 678 N N . LYS A 1 89 ? -3.660 -6.856 11.735 1.00 91.19 89 LYS A N 1
ATOM 679 C CA . LYS A 1 89 ? -4.097 -8.117 11.128 1.00 91.19 89 LYS A CA 1
ATOM 680 C C . LYS A 1 89 ? -4.746 -7.903 9.755 1.00 91.19 89 LYS A C 1
ATOM 682 O O . LYS A 1 89 ? -4.513 -8.707 8.852 1.00 91.19 89 LYS A O 1
ATOM 687 N N . ALA A 1 90 ? -5.537 -6.843 9.579 1.00 91.06 90 ALA A N 1
ATOM 688 C CA . ALA A 1 90 ? -6.131 -6.489 8.290 1.00 91.06 90 ALA A CA 1
ATOM 689 C C . ALA A 1 90 ? -5.054 -6.176 7.241 1.00 91.06 90 ALA A C 1
ATOM 691 O O . ALA A 1 90 ? -5.113 -6.723 6.139 1.00 91.06 90 ALA A O 1
ATOM 692 N N . HIS A 1 91 ? -4.046 -5.378 7.605 1.00 87.31 91 HIS A N 1
ATOM 693 C CA . HIS A 1 91 ? -2.908 -5.048 6.745 1.00 87.31 91 HIS A CA 1
ATOM 694 C C . HIS A 1 91 ? -2.161 -6.309 6.282 1.00 87.31 91 HIS A C 1
ATOM 696 O O . HIS A 1 91 ? -2.003 -6.547 5.083 1.00 87.31 91 HIS A O 1
ATOM 702 N N . ILE A 1 92 ? -1.767 -7.179 7.222 1.00 89.00 92 ILE A N 1
ATOM 703 C CA . ILE A 1 92 ? -1.038 -8.418 6.905 1.00 89.00 92 ILE A CA 1
ATOM 704 C C . ILE A 1 92 ? -1.876 -9.347 6.017 1.00 89.00 92 ILE A C 1
ATOM 706 O O . ILE A 1 92 ? -1.346 -9.933 5.073 1.00 89.00 92 ILE A O 1
ATOM 710 N N . ALA A 1 93 ? -3.184 -9.452 6.268 1.00 91.81 93 ALA A N 1
ATOM 711 C CA . ALA A 1 93 ? -4.075 -10.280 5.459 1.00 91.81 93 ALA A CA 1
ATOM 712 C C . ALA A 1 93 ? -4.189 -9.787 4.005 1.00 91.81 93 ALA A C 1
ATOM 714 O O . ALA A 1 93 ? -4.270 -10.605 3.086 1.00 91.81 93 ALA A O 1
ATOM 715 N N . VAL A 1 94 ? -4.200 -8.469 3.781 1.00 92.38 94 VAL A N 1
ATOM 716 C CA . VAL A 1 94 ? -4.220 -7.887 2.429 1.00 92.38 94 VAL A CA 1
ATOM 717 C C . VAL A 1 94 ? -2.883 -8.106 1.727 1.00 92.38 94 VAL A C 1
ATOM 719 O O . VAL A 1 94 ? -2.881 -8.594 0.598 1.00 92.38 94 VAL A O 1
ATOM 722 N N . GLN A 1 95 ? -1.757 -7.858 2.404 1.00 89.50 95 GLN A N 1
ATOM 723 C CA . GLN A 1 95 ? -0.428 -8.113 1.840 1.00 89.50 95 GLN A CA 1
ATOM 724 C C . GLN A 1 95 ? -0.253 -9.586 1.449 1.00 89.50 95 GLN A C 1
ATOM 726 O O . GLN A 1 95 ? 0.191 -9.892 0.346 1.00 89.50 95 GLN A O 1
ATOM 731 N N . GLN A 1 96 ? -0.653 -10.513 2.322 1.00 91.38 96 GLN A N 1
ATOM 732 C CA . GLN A 1 96 ? -0.579 -11.946 2.042 1.00 91.38 96 GLN A CA 1
ATOM 733 C C . GLN A 1 96 ? -1.432 -12.337 0.827 1.00 91.38 96 GLN A C 1
ATOM 735 O O . GLN A 1 96 ? -1.000 -13.148 0.008 1.00 91.38 96 GLN A O 1
ATOM 740 N N . TRP A 1 97 ? -2.624 -11.753 0.686 1.00 94.00 97 TRP A N 1
ATOM 741 C CA . TRP A 1 97 ? -3.475 -11.967 -0.484 1.00 94.00 97 TRP A CA 1
ATOM 742 C C . TRP A 1 97 ? -2.813 -11.467 -1.779 1.00 94.00 97 TRP A C 1
ATOM 744 O O . TRP A 1 97 ? -2.866 -12.174 -2.785 1.00 94.00 97 TRP A O 1
ATOM 754 N N . ILE A 1 98 ? -2.147 -10.306 -1.757 1.00 92.00 98 ILE A N 1
ATOM 755 C CA . ILE A 1 98 ? -1.386 -9.786 -2.907 1.00 92.00 98 ILE A CA 1
ATOM 756 C C . ILE A 1 98 ? -0.227 -10.730 -3.253 1.00 92.00 98 ILE A C 1
ATOM 758 O O . ILE A 1 98 ? -0.105 -11.150 -4.404 1.00 92.00 98 ILE A O 1
ATOM 762 N N . ASP A 1 99 ? 0.576 -11.125 -2.261 1.00 88.38 99 ASP A N 1
ATOM 763 C CA . ASP A 1 99 ? 1.744 -12.001 -2.442 1.00 88.38 99 ASP A CA 1
ATOM 764 C C . ASP A 1 99 ? 1.378 -13.364 -3.053 1.00 88.38 99 ASP A C 1
ATOM 766 O O . ASP A 1 99 ? 2.172 -13.968 -3.775 1.00 88.38 99 ASP A O 1
ATOM 770 N N . GLN A 1 100 ? 0.170 -13.856 -2.765 1.00 91.12 100 GLN A N 1
ATOM 771 C CA . GLN A 1 100 ? -0.367 -15.118 -3.282 1.00 91.12 100 GLN A CA 1
ATOM 772 C C . GLN A 1 100 ? -0.992 -14.984 -4.682 1.00 91.12 100 GLN A C 1
ATOM 774 O O . GLN A 1 100 ? -1.630 -15.919 -5.163 1.00 91.12 100 GLN A O 1
ATOM 779 N N . GLY A 1 101 ? -0.812 -13.840 -5.349 1.00 91.69 101 GLY A N 1
ATOM 780 C CA . GLY A 1 101 ? -1.350 -13.580 -6.687 1.00 91.69 101 GLY A CA 1
ATOM 781 C C . GLY A 1 101 ? -2.836 -13.229 -6.688 1.00 91.69 101 GLY A C 1
ATOM 782 O O . GLY A 1 101 ? -3.498 -13.335 -7.716 1.00 91.69 101 GLY A O 1
ATOM 783 N N . GLY A 1 102 ? -3.379 -12.833 -5.538 1.00 92.00 102 GLY A N 1
ATOM 784 C CA . GLY A 1 102 ? -4.784 -12.489 -5.400 1.00 92.00 102 GLY A CA 1
ATOM 785 C C . GLY A 1 102 ? -5.171 -11.180 -6.088 1.00 92.00 102 GLY A C 1
ATOM 786 O O . GLY A 1 102 ? -6.331 -11.023 -6.473 1.00 92.00 102 GLY A O 1
ATOM 787 N N . LEU A 1 103 ? -4.212 -10.266 -6.269 1.00 90.50 103 LEU A N 1
ATOM 788 C CA . LEU A 1 103 ? -4.404 -9.049 -7.048 1.00 90.50 103 LEU A CA 1
ATOM 789 C C . LEU A 1 103 ? -4.300 -9.376 -8.542 1.00 90.50 103 LEU A C 1
ATOM 791 O O . LEU A 1 103 ? -3.209 -9.522 -9.090 1.00 90.50 103 LEU A O 1
ATOM 795 N N . GLY A 1 104 ? -5.456 -9.505 -9.188 1.00 81.88 104 GLY A N 1
ATOM 796 C CA . GLY A 1 104 ? -5.541 -9.608 -10.640 1.00 81.88 104 GLY A CA 1
ATOM 797 C C . GLY A 1 104 ? -5.331 -8.256 -11.327 1.00 81.88 104 GLY A C 1
ATOM 798 O O . GLY A 1 104 ? -5.506 -7.195 -10.725 1.00 81.88 104 GLY A O 1
ATOM 799 N N . GLY A 1 105 ? -5.002 -8.303 -12.617 1.00 87.00 105 GLY A N 1
ATOM 800 C CA . GLY A 1 105 ? -4.904 -7.110 -13.456 1.00 87.00 105 GLY A CA 1
ATOM 801 C C . GLY A 1 105 ? -3.669 -6.251 -13.179 1.00 87.00 105 GLY A C 1
ATOM 802 O O . GLY A 1 105 ? -2.622 -6.739 -12.758 1.00 87.00 105 GLY A O 1
ATOM 803 N N . ASN A 1 106 ? -3.779 -4.962 -13.498 1.00 89.69 106 ASN A N 1
ATOM 804 C CA . ASN A 1 106 ? -2.692 -4.000 -13.365 1.00 89.69 106 ASN A CA 1
ATOM 805 C C . ASN A 1 106 ? -2.714 -3.350 -11.965 1.00 89.69 106 ASN A C 1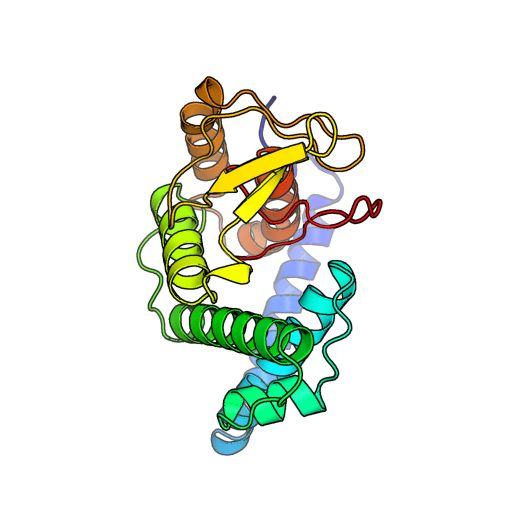
ATOM 807 O O . ASN A 1 106 ? -3.676 -2.635 -11.679 1.00 89.69 106 ASN A O 1
ATOM 811 N N . PRO A 1 107 ? -1.660 -3.493 -11.132 1.00 90.88 107 PRO A N 1
ATOM 812 C CA . PRO A 1 107 ? -1.630 -2.964 -9.764 1.00 90.88 107 PRO A CA 1
ATOM 813 C C . PRO A 1 107 ? -1.879 -1.457 -9.641 1.00 90.88 107 PRO A C 1
ATOM 815 O O . PRO A 1 107 ? -2.341 -0.998 -8.602 1.00 90.88 107 PRO A O 1
ATOM 818 N N . VAL A 1 108 ? -1.590 -0.683 -10.693 1.00 93.75 108 VAL A N 1
ATOM 819 C CA . VAL A 1 108 ? -1.804 0.775 -10.710 1.00 93.75 108 VAL A CA 1
ATOM 820 C C . VAL A 1 108 ? -3.159 1.191 -11.289 1.00 93.75 108 VAL A C 1
ATOM 822 O O . VAL A 1 108 ? -3.411 2.384 -11.456 1.00 93.75 108 VAL A O 1
ATOM 825 N N . SER A 1 109 ? -4.026 0.233 -11.624 1.00 95.31 109 SER A N 1
ATOM 826 C CA . SER A 1 109 ? -5.368 0.525 -12.121 1.00 95.31 109 SER A CA 1
ATOM 827 C C . SER A 1 109 ? -6.285 1.032 -11.015 1.00 95.31 109 SER A C 1
ATOM 829 O O . SER A 1 109 ? -6.143 0.674 -9.842 1.00 95.31 109 SER A O 1
ATOM 831 N N . ALA A 1 110 ? -7.272 1.846 -11.393 1.00 94.88 110 ALA A N 1
ATOM 832 C CA . ALA A 1 110 ? -8.280 2.315 -10.443 1.00 94.88 110 ALA A CA 1
ATOM 833 C C . ALA A 1 110 ? -9.031 1.143 -9.784 1.00 94.88 110 ALA A C 1
ATOM 835 O O . ALA A 1 110 ? -9.327 1.202 -8.592 1.00 94.88 110 ALA A O 1
ATOM 836 N N . GLU A 1 111 ? -9.300 0.078 -10.543 1.00 95.75 111 GLU A N 1
ATOM 837 C CA . GLU A 1 111 ? -9.950 -1.140 -10.056 1.00 95.75 111 GLU A CA 1
ATOM 838 C C . GLU A 1 111 ? -9.106 -1.837 -8.983 1.00 95.75 111 GLU A C 1
ATOM 840 O O . GLU A 1 111 ? -9.595 -2.050 -7.874 1.00 95.75 111 GLU A O 1
ATOM 845 N N . SER A 1 112 ? -7.829 -2.116 -9.269 1.00 95.50 112 SER A N 1
ATOM 846 C CA . SER A 1 112 ? -6.912 -2.751 -8.316 1.00 95.50 112 SER A CA 1
ATOM 847 C C . SER A 1 112 ? -6.749 -1.918 -7.044 1.00 95.50 112 SER A C 1
ATOM 849 O O . SER A 1 112 ? -6.846 -2.459 -5.947 1.00 95.50 112 SER A O 1
ATOM 851 N N . ILE A 1 113 ? -6.587 -0.597 -7.168 1.00 95.38 113 ILE A N 1
ATOM 852 C CA . ILE A 1 113 ? -6.461 0.312 -6.017 1.00 95.38 113 ILE A CA 1
ATOM 853 C C . ILE A 1 113 ? -7.734 0.291 -5.155 1.00 95.38 113 ILE A C 1
ATOM 855 O O . ILE A 1 113 ? -7.655 0.220 -3.928 1.00 95.38 113 ILE A O 1
ATOM 859 N N . CYS A 1 114 ? -8.918 0.312 -5.778 1.00 95.69 114 CYS A N 1
ATOM 860 C CA . CYS A 1 114 ? -10.189 0.221 -5.056 1.00 95.69 114 CYS A CA 1
ATOM 861 C C . CYS A 1 114 ? -10.388 -1.153 -4.405 1.00 95.69 114 CYS A C 1
ATOM 863 O O . CYS A 1 114 ? -10.925 -1.222 -3.303 1.00 95.69 114 CYS A O 1
ATOM 865 N N . GLU A 1 115 ? -9.945 -2.239 -5.038 1.00 96.00 115 GLU A N 1
ATOM 866 C CA . GLU A 1 115 ? -10.046 -3.593 -4.487 1.00 96.00 115 GLU A CA 1
ATOM 867 C C . GLU A 1 115 ? -9.136 -3.787 -3.268 1.00 96.00 115 GLU A C 1
ATOM 869 O O . GLU A 1 115 ? -9.579 -4.344 -2.258 1.00 96.00 115 GLU A O 1
ATOM 874 N N . ILE A 1 116 ? -7.897 -3.285 -3.322 1.00 95.12 116 ILE A N 1
ATOM 875 C CA . ILE A 1 116 ? -6.986 -3.300 -2.169 1.00 95.12 116 ILE A CA 1
ATOM 876 C C . ILE A 1 116 ? -7.620 -2.505 -1.016 1.00 95.12 116 ILE A C 1
ATOM 878 O O . ILE A 1 116 ? -7.745 -3.030 0.096 1.00 95.12 116 ILE A O 1
ATOM 882 N N . HIS A 1 117 ? -8.137 -1.302 -1.306 1.00 95.19 117 HIS A N 1
ATOM 883 C CA . HIS A 1 117 ? -8.853 -0.480 -0.328 1.00 95.19 117 HIS A CA 1
ATOM 884 C C . HIS A 1 117 ? -10.054 -1.202 0.283 1.00 95.19 117 HIS A C 1
ATOM 886 O O . HIS A 1 117 ? -10.206 -1.275 1.502 1.00 95.19 117 HIS A O 1
ATOM 892 N N . ARG A 1 118 ? -10.903 -1.799 -0.554 1.00 95.62 118 ARG A N 1
ATOM 893 C CA . ARG A 1 118 ? -12.082 -2.546 -0.116 1.00 95.62 118 ARG A CA 1
ATOM 894 C C . ARG A 1 118 ? -11.714 -3.673 0.840 1.00 95.62 118 ARG A C 1
ATOM 896 O O . ARG A 1 118 ? -12.286 -3.759 1.920 1.00 95.62 118 ARG A O 1
ATOM 903 N N . ARG A 1 119 ? -10.738 -4.508 0.476 1.00 95.19 119 ARG A N 1
ATOM 904 C CA . ARG A 1 119 ? -10.344 -5.666 1.289 1.00 95.19 119 ARG A CA 1
ATOM 905 C C . ARG A 1 119 ? -9.792 -5.271 2.646 1.00 95.19 119 ARG A C 1
ATOM 907 O O . ARG A 1 119 ? -10.073 -5.966 3.622 1.00 95.19 119 ARG A O 1
ATOM 914 N N . PHE A 1 120 ? -9.016 -4.201 2.706 1.00 93.06 120 PHE A N 1
ATOM 915 C CA . PHE A 1 120 ? -8.507 -3.687 3.967 1.00 93.06 120 PHE A CA 1
ATOM 916 C C . PHE A 1 120 ? -9.644 -3.142 4.838 1.00 93.06 120 PHE A C 1
ATOM 918 O O . PHE A 1 120 ? -9.813 -3.607 5.962 1.00 93.06 120 PHE A O 1
ATOM 925 N N . VAL A 1 121 ? -10.477 -2.238 4.304 1.00 93.19 121 VAL A N 1
ATOM 926 C CA . VAL A 1 121 ? -11.565 -1.598 5.063 1.00 93.19 121 VAL A CA 1
ATOM 927 C C . VAL A 1 121 ? -12.617 -2.611 5.526 1.00 93.19 121 VAL A C 1
ATOM 929 O O . VAL A 1 121 ? -13.058 -2.532 6.668 1.00 93.19 121 VAL A O 1
ATOM 932 N N . ASP A 1 122 ? -12.949 -3.622 4.717 1.00 95.06 122 ASP A N 1
ATOM 933 C CA . ASP A 1 122 ? -13.872 -4.712 5.092 1.00 95.06 122 ASP A CA 1
ATOM 934 C C . ASP A 1 122 ? -13.405 -5.507 6.331 1.00 95.06 122 ASP A C 1
ATOM 936 O O . ASP A 1 122 ? -14.198 -6.212 6.956 1.00 95.06 122 ASP A O 1
ATOM 940 N N . ARG A 1 123 ? -12.113 -5.437 6.680 1.00 93.38 123 ARG A N 1
ATOM 941 C CA . ARG A 1 123 ? -11.512 -6.142 7.826 1.00 93.38 123 ARG A CA 1
ATOM 942 C C . ARG A 1 123 ? -11.346 -5.254 9.056 1.00 93.38 123 ARG A C 1
ATOM 944 O O . ARG A 1 123 ? -10.966 -5.764 10.111 1.00 93.38 123 ARG A O 1
ATOM 951 N N . LEU A 1 124 ? -11.598 -3.952 8.937 1.00 91.44 124 LEU A N 1
ATOM 952 C CA . LEU A 1 124 ? -11.454 -3.028 10.052 1.00 91.44 124 LEU A CA 1
ATOM 953 C C . LEU A 1 124 ? -12.643 -3.144 11.021 1.00 91.44 124 LEU A C 1
ATOM 955 O O . LEU A 1 124 ? -13.782 -3.335 10.594 1.00 91.44 124 LEU A O 1
ATOM 959 N N . PRO A 1 125 ? -12.417 -2.994 12.337 1.00 91.06 125 PRO A N 1
ATOM 960 C CA . PRO A 1 125 ? -13.507 -2.887 13.299 1.00 91.06 125 PRO A CA 1
ATOM 961 C C . PRO A 1 125 ? -14.314 -1.599 13.074 1.00 91.06 125 PRO A C 1
ATOM 963 O O . PRO A 1 125 ? -13.763 -0.580 12.664 1.00 91.06 125 PRO A O 1
ATOM 966 N N . GLU A 1 126 ? -15.605 -1.612 13.428 1.00 91.12 126 GLU A N 1
ATOM 967 C CA . GLU A 1 126 ? -16.539 -0.482 13.233 1.00 91.12 126 GLU A CA 1
ATOM 968 C C . GLU A 1 126 ? -15.998 0.849 13.778 1.00 91.12 126 GLU A C 1
ATOM 970 O O . GLU A 1 126 ? -16.191 1.900 13.171 1.00 91.12 126 GLU A O 1
ATOM 975 N N . ALA A 1 127 ? -15.268 0.811 14.896 1.00 89.31 127 ALA A N 1
ATOM 976 C CA . ALA A 1 127 ? -14.638 1.991 15.483 1.00 89.31 127 ALA A CA 1
ATOM 977 C C . ALA A 1 127 ? -13.656 2.690 14.526 1.00 89.31 127 ALA A C 1
ATOM 979 O O . ALA A 1 127 ? -13.504 3.908 14.604 1.00 89.31 127 ALA A O 1
ATOM 980 N N . LEU A 1 128 ? -13.025 1.938 13.616 1.00 87.88 128 LEU A N 1
ATOM 981 C CA . LEU A 1 128 ? -12.064 2.455 12.652 1.00 87.88 128 LEU A CA 1
ATOM 982 C C . LEU A 1 128 ? -12.697 2.882 11.309 1.00 87.88 128 LEU A C 1
ATOM 984 O O . LEU A 1 128 ? -12.009 3.517 10.515 1.00 87.88 128 LEU A O 1
ATOM 988 N N . LEU A 1 129 ? -13.997 2.650 11.078 1.00 90.94 129 LEU A N 1
ATOM 989 C CA . LEU A 1 129 ? -14.704 2.960 9.818 1.00 90.94 129 LEU A CA 1
ATOM 990 C C . LEU A 1 129 ? -15.209 4.409 9.704 1.00 90.94 129 LEU A C 1
ATOM 992 O O . LEU A 1 129 ? -16.144 4.702 8.955 1.00 90.94 129 LEU A O 1
ATOM 996 N N . TRP A 1 130 ? -14.615 5.330 10.460 1.00 88.88 130 TRP A N 1
ATOM 997 C CA . TRP A 1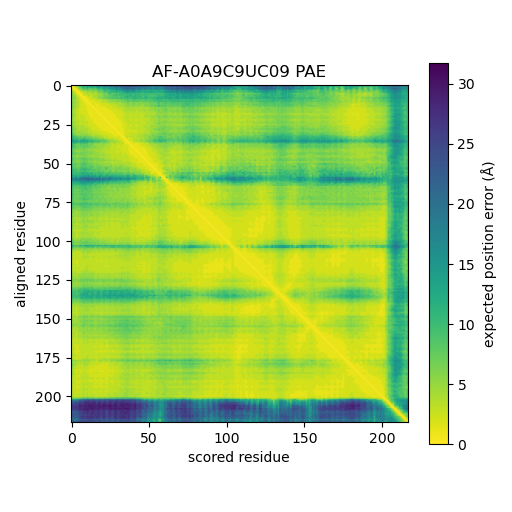 130 ? -15.061 6.719 10.536 1.00 88.88 130 TRP A CA 1
ATOM 998 C C . TRP A 1 130 ? -13.887 7.687 10.452 1.00 88.88 130 TR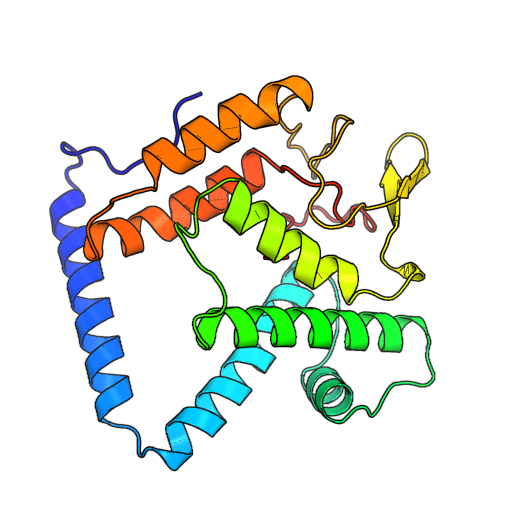P A C 1
ATOM 1000 O O . TRP A 1 130 ? -13.037 7.694 11.342 1.00 88.88 130 TRP A O 1
ATOM 1010 N N . ALA A 1 131 ? -13.893 8.542 9.435 1.00 85.25 131 ALA A N 1
ATOM 1011 C CA . ALA A 1 131 ? -13.031 9.712 9.351 1.00 85.25 131 ALA A CA 1
ATOM 1012 C C . ALA A 1 131 ? -13.689 10.893 10.080 1.00 85.25 131 ALA A C 1
ATOM 1014 O O . ALA A 1 131 ? -14.919 10.967 10.182 1.00 85.25 131 ALA A O 1
ATOM 1015 N N . LYS A 1 132 ? -12.879 11.820 10.590 1.00 82.38 132 LYS A N 1
ATOM 1016 C CA . LYS A 1 132 ? -13.351 13.049 11.229 1.00 82.38 132 LYS A CA 1
ATOM 1017 C C . LYS A 1 132 ? -12.796 14.247 10.475 1.00 82.38 132 LYS A C 1
ATOM 1019 O O . LYS A 1 132 ? -11.597 14.311 10.226 1.00 82.38 132 LYS A O 1
ATOM 1024 N N . ASP A 1 133 ? -13.663 15.185 10.128 1.00 78.38 133 ASP A N 1
ATOM 1025 C CA . ASP A 1 133 ? -13.233 16.461 9.575 1.00 78.38 133 ASP A CA 1
ATOM 1026 C C . ASP A 1 133 ? -12.542 17.291 10.678 1.00 78.38 133 ASP A C 1
ATOM 1028 O O . ASP A 1 133 ? -13.123 17.476 11.755 1.00 78.38 133 ASP A O 1
ATOM 1032 N N . PRO A 1 134 ? -11.299 17.756 10.472 1.00 72.50 134 PRO A N 1
ATOM 1033 C CA . PRO A 1 134 ? -10.547 18.451 11.512 1.00 72.50 134 PRO A CA 1
ATOM 1034 C C . PRO A 1 134 ? -11.080 19.859 11.814 1.00 72.50 134 PRO A C 1
ATOM 1036 O O . PRO A 1 134 ? -10.838 20.361 12.910 1.00 72.50 134 PRO A O 1
ATOM 1039 N N . GLU A 1 135 ? -11.796 20.495 10.883 1.00 76.06 135 GLU A N 1
ATOM 1040 C CA . GLU A 1 135 ? -12.291 21.869 11.028 1.00 76.06 135 GLU A CA 1
ATOM 1041 C C . GLU A 1 135 ? -13.705 21.897 11.623 1.00 76.06 135 GLU A C 1
ATOM 1043 O O . GLU A 1 135 ? -13.996 22.672 12.531 1.00 76.06 135 GLU A O 1
ATOM 1048 N N . THR A 1 136 ? -14.583 21.019 11.144 1.00 81.56 136 THR A N 1
ATOM 1049 C CA . THR A 1 136 ? -16.003 20.960 11.529 1.00 81.56 136 THR A CA 1
ATOM 1050 C C . THR A 1 136 ? -16.293 19.900 12.590 1.00 81.56 136 THR A C 1
ATOM 1052 O O . THR A 1 136 ? -17.324 19.949 13.260 1.00 81.56 136 THR A O 1
ATOM 1055 N N . GLY A 1 137 ? -15.406 18.915 12.748 1.00 81.56 137 GLY A N 1
ATOM 1056 C CA . GLY A 1 137 ? -15.614 17.764 13.621 1.00 81.56 137 GLY A CA 1
ATOM 1057 C C . GLY A 1 137 ? -16.625 16.740 13.096 1.00 81.56 137 GLY A C 1
ATOM 1058 O O . GLY A 1 137 ? -16.901 15.768 13.806 1.00 81.56 137 GLY A O 1
ATOM 1059 N N . GLU A 1 138 ? -17.166 16.929 11.888 1.00 85.81 138 GLU A N 1
ATOM 1060 C CA . GLU A 1 138 ? -18.139 16.023 11.278 1.00 85.81 138 GLU A CA 1
ATOM 1061 C C . GLU A 1 138 ? -17.537 14.625 11.090 1.00 85.81 138 GLU A C 1
ATOM 1063 O O . GLU A 1 138 ? -16.407 14.464 10.622 1.00 85.81 138 GLU A O 1
ATOM 1068 N N . ARG A 1 139 ? -18.304 13.590 11.452 1.00 86.88 139 ARG A N 1
ATOM 1069 C CA . ARG A 1 139 ? -17.913 12.195 11.237 1.00 86.88 139 ARG A CA 1
ATOM 1070 C C . ARG A 1 139 ? -18.432 11.705 9.896 1.00 86.88 139 ARG A C 1
ATOM 1072 O O . ARG A 1 139 ? -19.629 11.748 9.631 1.00 86.88 139 ARG A O 1
ATOM 1079 N N . MET A 1 140 ? -17.532 11.160 9.091 1.00 88.69 140 MET A N 1
ATOM 1080 C CA . MET A 1 140 ? -17.824 10.614 7.772 1.00 88.69 140 MET A CA 1
ATOM 1081 C C . MET A 1 140 ? -17.519 9.125 7.765 1.00 88.69 140 MET A C 1
ATOM 1083 O O . MET A 1 140 ? -16.438 8.703 8.175 1.00 88.69 140 MET A O 1
ATOM 1087 N N . LYS A 1 141 ? -18.474 8.320 7.301 1.00 91.50 141 LYS A N 1
ATOM 1088 C CA . LYS A 1 141 ? -18.274 6.878 7.194 1.00 91.50 141 LYS A CA 1
ATOM 1089 C C . LYS A 1 141 ? -17.338 6.561 6.029 1.00 91.50 141 LYS A C 1
ATOM 1091 O O . LYS A 1 141 ? -17.560 7.028 4.912 1.00 91.50 141 LYS A O 1
ATOM 1096 N N . ILE A 1 142 ? -16.327 5.743 6.295 1.00 91.94 142 ILE A N 1
ATOM 1097 C CA . ILE A 1 142 ? -15.437 5.178 5.281 1.00 91.94 142 ILE A CA 1
ATOM 1098 C C . ILE A 1 142 ? -16.191 4.038 4.599 1.00 91.94 142 ILE A C 1
ATOM 1100 O O . ILE A 1 142 ? -16.717 3.143 5.263 1.00 91.94 142 ILE A O 1
ATOM 1104 N N . VAL A 1 143 ? -16.285 4.088 3.271 1.00 95.00 143 VAL A N 1
ATOM 1105 C CA . VAL A 1 143 ? -16.989 3.073 2.480 1.00 95.00 143 VAL A CA 1
ATOM 1106 C C . VAL A 1 143 ? -15.952 2.210 1.753 1.00 95.00 143 VAL A C 1
ATOM 1108 O O . VAL A 1 143 ? -15.164 2.756 0.976 1.00 95.00 143 VAL A O 1
ATOM 1111 N N . PRO A 1 144 ? -15.937 0.881 1.973 1.00 95.25 144 PRO A N 1
ATOM 1112 C CA . PRO A 1 144 ? -14.996 -0.027 1.326 1.00 95.25 144 PRO A CA 1
ATOM 1113 C C . PRO A 1 144 ? -14.958 0.147 -0.197 1.00 95.25 144 PRO A C 1
ATOM 1115 O O . PRO A 1 144 ? -15.988 0.203 -0.863 1.00 95.25 144 PRO A O 1
ATOM 1118 N N . GLY A 1 145 ? -13.746 0.253 -0.740 1.00 94.81 145 GLY A N 1
ATOM 1119 C CA . GLY A 1 145 ? -13.462 0.470 -2.167 1.00 94.81 145 GLY A CA 1
ATOM 1120 C C . GLY A 1 145 ? -14.002 1.757 -2.805 1.00 94.81 145 GLY A C 1
ATOM 1121 O O . GLY A 1 145 ? -13.812 1.950 -4.002 1.00 94.81 145 GLY A O 1
ATOM 1122 N N . ALA A 1 146 ? -14.676 2.638 -2.063 1.00 96.19 146 ALA A N 1
ATOM 1123 C CA . ALA A 1 146 ? -15.329 3.799 -2.653 1.00 96.19 146 ALA A CA 1
ATOM 1124 C C . ALA A 1 146 ? -14.431 5.038 -2.630 1.00 96.19 146 ALA A C 1
ATOM 1126 O O . ALA A 1 146 ? -13.951 5.462 -1.580 1.00 96.19 146 ALA A O 1
ATOM 1127 N N . LEU A 1 147 ? -14.295 5.679 -3.792 1.00 96.06 147 LEU A N 1
ATOM 1128 C CA . LEU A 1 147 ? -13.660 6.988 -3.906 1.00 96.06 147 LEU A CA 1
ATOM 1129 C C . LEU A 1 147 ? -14.392 8.030 -3.051 1.00 96.06 147 LEU A C 1
ATOM 1131 O O . LEU A 1 147 ? -15.629 8.046 -2.978 1.00 96.06 147 LEU A O 1
ATOM 1135 N N . ARG A 1 148 ? -13.633 8.944 -2.443 1.00 94.31 148 ARG A N 1
ATOM 1136 C CA . ARG A 1 148 ? -14.213 10.011 -1.623 1.00 94.31 148 ARG A CA 1
ATOM 1137 C C . ARG A 1 148 ? -15.116 10.924 -2.448 1.00 94.31 148 ARG A C 1
ATOM 1139 O O . ARG A 1 148 ? -14.858 11.217 -3.614 1.00 94.31 148 ARG A O 1
ATOM 1146 N N . ARG A 1 149 ? -16.165 11.430 -1.799 1.00 93.75 149 ARG A N 1
ATOM 1147 C CA . ARG A 1 149 ? -17.122 12.394 -2.376 1.00 93.75 149 ARG A CA 1
ATOM 1148 C C . ARG A 1 149 ? -16.950 13.813 -1.842 1.00 93.75 149 ARG A C 1
ATOM 1150 O O . ARG A 1 149 ? -17.706 14.697 -2.226 1.00 93.75 149 ARG A O 1
ATOM 1157 N N . ARG A 1 150 ? -15.978 14.017 -0.955 1.00 88.94 150 ARG A N 1
ATOM 1158 C CA . ARG A 1 150 ? -15.699 15.291 -0.295 1.00 88.94 150 ARG A CA 1
ATOM 1159 C C . ARG A 1 150 ? -14.232 15.657 -0.423 1.00 88.94 150 ARG A C 1
ATOM 1161 O O . ARG A 1 150 ? -13.379 14.786 -0.620 1.00 88.94 150 ARG A O 1
ATOM 1168 N N . ASP A 1 151 ? -13.958 16.948 -0.370 1.00 89.00 151 ASP A N 1
ATOM 1169 C CA . ASP A 1 151 ? -12.597 17.452 -0.288 1.00 89.00 151 ASP A CA 1
ATOM 1170 C C . ASP A 1 151 ? -11.957 17.012 1.027 1.00 89.00 151 ASP A C 1
ATOM 1172 O O . ASP A 1 151 ? -12.624 16.891 2.053 1.00 89.00 151 ASP A O 1
ATOM 1176 N N .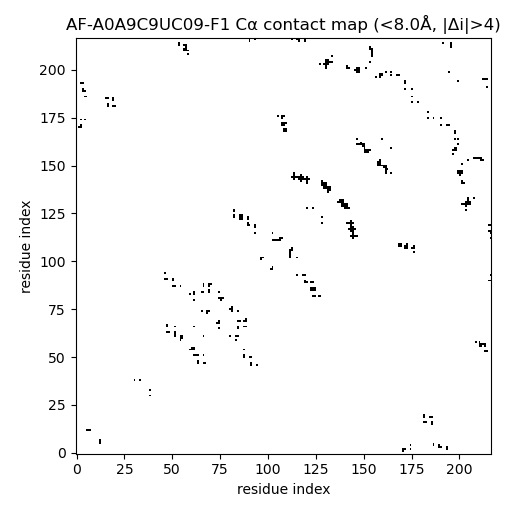 VAL A 1 152 ? -10.661 16.723 0.969 1.00 85.69 152 VAL A N 1
ATOM 1177 C CA . VAL A 1 152 ? -9.873 16.347 2.143 1.00 85.69 152 VAL A CA 1
ATOM 1178 C C . VAL A 1 152 ? -8.547 17.081 2.129 1.00 85.69 152 VAL A C 1
ATOM 1180 O O . VAL A 1 152 ? -7.954 17.331 1.069 1.00 85.69 152 VAL A O 1
ATOM 1183 N N . LYS A 1 153 ? -8.090 17.410 3.332 1.00 84.25 153 LYS A N 1
ATOM 1184 C CA . LYS A 1 153 ? -6.829 18.085 3.596 1.00 84.25 153 LYS A CA 1
ATOM 1185 C C . LYS A 1 153 ? -5.978 17.202 4.492 1.00 84.25 153 LYS A C 1
ATOM 1187 O O . LYS A 1 153 ? -6.450 16.691 5.501 1.00 84.25 153 LYS A O 1
ATOM 1192 N N . VAL A 1 154 ? -4.722 17.054 4.105 1.00 79.12 154 VAL A N 1
ATOM 1193 C CA . VAL A 1 154 ? -3.735 16.199 4.753 1.00 79.12 154 VAL A CA 1
ATOM 1194 C C . VAL A 1 154 ? -2.538 17.068 5.115 1.00 79.12 154 VAL A C 1
ATOM 1196 O O . VAL A 1 154 ? -1.803 17.516 4.232 1.00 79.12 154 VAL A O 1
ATOM 1199 N N . GLY A 1 155 ? -2.372 17.375 6.402 1.00 80.38 155 GLY A N 1
ATOM 1200 C CA . GLY A 1 155 ? -1.423 18.394 6.854 1.00 80.38 155 GLY A CA 1
ATOM 1201 C C . GLY A 1 155 ? -1.654 19.721 6.117 1.00 80.38 155 GLY A C 1
ATOM 1202 O O . GLY A 1 155 ? -2.687 20.376 6.272 1.00 80.38 155 GLY A O 1
ATOM 1203 N N . ARG A 1 156 ? -0.701 20.108 5.260 1.00 83.69 156 ARG A N 1
ATOM 1204 C CA . ARG A 1 156 ? -0.780 21.320 4.419 1.00 83.69 156 ARG A CA 1
ATOM 1205 C C . ARG A 1 156 ? -1.270 21.063 2.990 1.00 83.69 156 ARG A C 1
ATOM 1207 O O . ARG A 1 156 ? -1.502 22.020 2.255 1.00 83.69 156 ARG A O 1
ATOM 1214 N N . HIS A 1 157 ? -1.399 19.802 2.586 1.00 85.12 157 HIS A N 1
ATOM 1215 C CA . HIS A 1 157 ? -1.813 19.413 1.243 1.00 85.12 157 HIS A CA 1
ATOM 1216 C C . HIS A 1 157 ? -3.337 19.389 1.133 1.00 85.12 157 HIS A C 1
ATOM 1218 O O . HIS A 1 157 ? -4.008 18.650 1.851 1.00 85.12 157 HIS A O 1
ATOM 1224 N N . VAL A 1 158 ? -3.883 20.179 0.210 1.00 88.19 158 VAL A N 1
ATOM 1225 C CA . VAL A 1 158 ? -5.288 20.083 -0.201 1.00 88.19 158 VAL A CA 1
ATOM 1226 C C . VAL A 1 158 ? -5.343 19.166 -1.414 1.00 88.19 158 VAL A C 1
ATOM 1228 O O . VAL A 1 158 ? -4.770 19.470 -2.464 1.00 88.19 158 VAL A O 1
ATOM 1231 N N . SER A 1 159 ? -6.001 18.021 -1.250 1.00 90.06 159 SER A N 1
ATOM 1232 C CA . SER A 1 159 ? -6.134 17.029 -2.315 1.00 90.06 159 SER A CA 1
ATOM 1233 C C . SER A 1 159 ? -6.950 17.566 -3.496 1.00 90.06 159 SER A C 1
ATOM 1235 O O . SER A 1 159 ? -7.627 18.591 -3.413 1.00 90.06 159 SER A O 1
ATOM 1237 N N . ILE A 1 160 ? -6.884 16.875 -4.636 1.00 93.38 160 ILE A N 1
ATOM 1238 C CA . ILE A 1 160 ? -7.682 17.262 -5.807 1.00 93.38 160 ILE A CA 1
ATOM 1239 C C . ILE A 1 160 ? -9.184 17.197 -5.508 1.00 93.38 160 ILE A C 1
ATOM 1241 O O . ILE A 1 160 ? -9.612 16.465 -4.622 1.00 93.38 160 ILE A O 1
ATOM 1245 N N . SER A 1 161 ? -10.016 17.895 -6.277 1.00 95.00 161 SER A N 1
ATOM 1246 C CA . SER A 1 161 ? -11.459 17.796 -6.051 1.00 95.00 161 SER A CA 1
ATOM 1247 C C . SER A 1 161 ? -11.974 16.362 -6.287 1.00 95.00 161 SER A C 1
ATOM 1249 O O . SER A 1 161 ? -11.484 15.677 -7.196 1.00 95.00 161 SER A O 1
ATOM 1251 N N . PRO A 1 162 ? -12.988 15.895 -5.533 1.00 95.44 162 PRO A N 1
ATOM 1252 C CA . PRO A 1 162 ? -13.597 14.573 -5.712 1.00 95.44 162 PRO A CA 1
ATOM 1253 C C . PRO A 1 162 ? -14.024 14.294 -7.152 1.00 95.44 162 PRO A C 1
ATOM 1255 O O . PRO A 1 162 ? -13.762 13.225 -7.698 1.00 95.44 162 PRO A O 1
ATOM 1258 N N . GLY A 1 163 ? -14.624 15.293 -7.807 1.00 97.00 163 GLY A N 1
ATOM 1259 C CA . GLY A 1 163 ? -15.069 15.186 -9.198 1.00 97.00 163 GLY A CA 1
ATOM 1260 C C . GLY A 1 163 ? -13.927 14.980 -10.200 1.00 97.00 163 GLY A C 1
ATOM 1261 O O . GLY A 1 163 ? -14.164 14.519 -11.314 1.00 97.00 163 GLY A O 1
ATOM 1262 N N . ALA A 1 164 ? -12.681 15.285 -9.824 1.00 96.56 164 ALA A N 1
ATOM 1263 C CA . ALA A 1 164 ? -11.511 15.066 -10.665 1.00 96.56 164 ALA A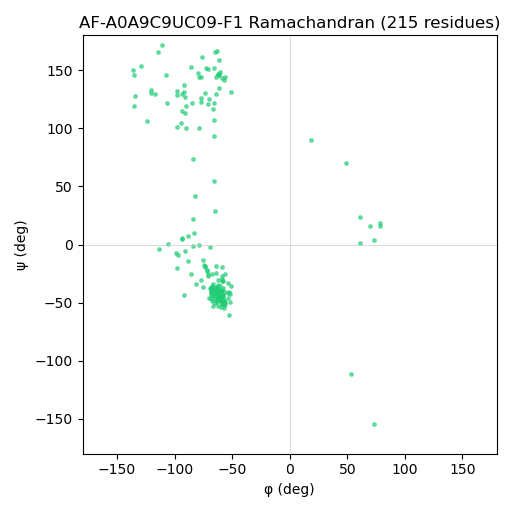 CA 1
ATOM 1264 C C . ALA A 1 164 ? -10.884 13.670 -10.496 1.00 96.56 164 ALA A C 1
ATOM 1266 O O . ALA A 1 164 ? -10.078 13.289 -11.351 1.00 96.56 164 ALA A O 1
ATOM 1267 N N . LEU A 1 165 ? -11.245 12.909 -9.452 1.00 96.44 165 LEU A N 1
ATOM 1268 C CA . LEU A 1 165 ? -10.632 11.614 -9.127 1.00 96.44 165 LEU A CA 1
ATOM 1269 C C . LEU A 1 165 ? -10.605 10.636 -10.311 1.00 96.44 165 LEU A C 1
ATOM 1271 O O . LEU A 1 165 ? -9.509 10.159 -10.615 1.00 96.44 165 LEU A O 1
ATOM 1275 N N . PRO A 1 166 ? -11.710 10.390 -11.054 1.00 96.38 166 PRO A N 1
ATOM 1276 C CA . PRO A 1 166 ? -11.689 9.415 -12.148 1.00 96.38 166 PRO A CA 1
ATOM 1277 C C . PRO A 1 166 ? -10.640 9.753 -13.214 1.00 96.38 166 PRO A C 1
ATOM 1279 O O . PRO A 1 166 ? -9.843 8.910 -13.618 1.00 96.38 166 PRO A O 1
ATOM 1282 N N . ARG A 1 167 ? -10.566 11.029 -13.611 1.00 96.25 167 ARG A N 1
ATOM 1283 C CA . ARG A 1 167 ? -9.603 11.500 -14.615 1.00 96.25 167 ARG A CA 1
ATOM 1284 C C . ARG A 1 167 ? -8.160 11.418 -14.114 1.00 96.25 167 ARG A C 1
ATOM 1286 O O . ARG A 1 167 ? -7.251 11.181 -14.906 1.00 96.25 167 ARG A O 1
ATOM 1293 N N . PHE A 1 168 ? -7.916 11.680 -12.831 1.00 96.19 168 PHE A N 1
ATOM 1294 C CA . PHE A 1 168 ? -6.564 11.621 -12.272 1.00 96.19 168 PHE A CA 1
ATOM 1295 C C . PHE A 1 168 ? -6.086 10.186 -12.056 1.00 96.19 168 PHE A C 1
ATOM 1297 O O . PHE A 1 168 ? -4.920 9.924 -12.335 1.00 96.19 168 PHE A O 1
ATOM 1304 N N . LEU A 1 169 ? -6.968 9.269 -11.654 1.00 96.06 169 LEU A N 1
ATOM 1305 C CA . LEU A 1 169 ? -6.656 7.841 -11.567 1.00 96.06 169 LEU A CA 1
ATOM 1306 C C . LEU A 1 169 ? -6.412 7.232 -12.951 1.00 96.06 169 LEU A C 1
ATOM 1308 O O . LEU A 1 169 ? -5.440 6.512 -13.126 1.00 96.06 169 LEU A O 1
ATOM 1312 N N . GLN A 1 170 ? -7.188 7.615 -13.968 1.00 95.94 170 GLN A N 1
ATOM 1313 C CA . GLN A 1 170 ? -6.914 7.192 -15.345 1.00 95.94 170 GLN A CA 1
ATOM 1314 C C . GLN A 1 170 ? -5.531 7.662 -15.826 1.00 95.94 170 GLN A C 1
ATOM 1316 O O . GLN A 1 170 ? -4.791 6.911 -16.458 1.00 95.94 170 GLN A O 1
ATOM 1321 N N . LYS A 1 171 ? -5.155 8.911 -15.518 1.00 95.25 171 LYS A N 1
ATOM 1322 C CA . LYS A 1 171 ? -3.819 9.436 -15.844 1.00 95.25 171 LYS A CA 1
ATOM 1323 C C . LYS A 1 171 ? -2.712 8.754 -15.048 1.00 95.25 171 LYS A C 1
ATOM 1325 O O . LYS A 1 171 ? -1.626 8.574 -15.584 1.00 95.25 171 LYS A O 1
ATOM 1330 N N . PHE A 1 172 ? -2.973 8.435 -13.784 1.00 95.44 172 PHE A N 1
ATOM 1331 C CA . PHE A 1 172 ? -2.063 7.684 -12.928 1.00 95.44 172 PHE A CA 1
ATOM 1332 C C . PHE A 1 172 ? -1.783 6.309 -13.533 1.00 95.44 172 PHE A C 1
ATOM 1334 O O . PHE A 1 172 ? -0.631 5.996 -13.815 1.00 95.44 172 PHE A O 1
ATOM 1341 N N . GLU A 1 173 ? -2.839 5.559 -13.836 1.00 95.44 173 GLU A N 1
ATOM 1342 C CA . GLU A 1 173 ? -2.742 4.254 -14.475 1.00 95.44 173 GLU A CA 1
ATOM 1343 C C . GLU A 1 173 ? -1.972 4.349 -15.793 1.00 95.44 173 GLU A C 1
ATOM 1345 O O . GLU A 1 173 ? -0.968 3.668 -15.951 1.00 95.44 173 GLU A O 1
ATOM 1350 N N . SER A 1 174 ? -2.349 5.274 -16.681 1.00 93.94 174 SER A N 1
ATOM 1351 C CA . SER A 1 174 ? -1.693 5.441 -17.989 1.00 93.94 174 SER A CA 1
ATOM 1352 C C . SER A 1 174 ? -0.187 5.718 -17.894 1.00 93.94 174 SER A C 1
ATOM 1354 O O . SER A 1 174 ? 0.557 5.366 -18.802 1.00 93.94 174 SER A O 1
ATOM 1356 N N . ALA A 1 175 ? 0.270 6.383 -16.828 1.00 93.62 175 ALA A N 1
ATOM 1357 C CA . ALA A 1 175 ? 1.680 6.732 -16.659 1.00 93.62 175 ALA A CA 1
ATOM 1358 C C . ALA A 1 175 ? 2.520 5.625 -16.016 1.00 93.62 175 ALA A C 1
ATOM 1360 O O . ALA A 1 175 ? 3.732 5.598 -16.219 1.00 93.62 175 ALA A O 1
ATOM 1361 N N . TYR A 1 176 ? 1.895 4.747 -15.230 1.00 94.69 176 TYR A N 1
ATOM 1362 C CA . TYR A 1 176 ? 2.597 3.707 -14.476 1.00 94.69 176 TYR A CA 1
ATOM 1363 C C . TYR A 1 176 ? 2.264 2.282 -14.954 1.00 94.69 176 TYR A C 1
ATOM 1365 O O . TYR A 1 176 ? 2.854 1.319 -14.473 1.00 94.69 176 TYR A O 1
ATOM 1373 N N . SER A 1 177 ? 1.351 2.133 -15.919 1.00 93.06 177 SER A N 1
ATOM 1374 C CA . SER A 1 177 ? 1.026 0.867 -16.581 1.00 93.06 177 SER A CA 1
ATOM 1375 C C . SER A 1 177 ? 2.041 0.506 -17.663 1.00 93.06 177 SER A C 1
ATOM 1377 O O . SER A 1 177 ? 2.528 1.384 -18.371 1.00 93.06 177 SER A O 1
ATOM 1379 N N . GLY A 1 178 ? 2.282 -0.793 -17.864 1.00 89.81 178 GLY A N 1
ATOM 1380 C CA . GLY A 1 178 ? 3.032 -1.290 -19.026 1.00 89.81 178 GLY A CA 1
ATOM 1381 C C . GLY A 1 178 ? 4.527 -0.958 -19.028 1.00 89.81 178 GLY A C 1
ATOM 1382 O O . GLY A 1 178 ? 5.168 -1.057 -20.071 1.00 89.81 178 GLY A O 1
ATOM 1383 N N . LEU A 1 179 ? 5.084 -0.566 -17.881 1.00 91.38 179 LEU A N 1
ATOM 1384 C CA . LEU A 1 179 ? 6.507 -0.274 -17.732 1.00 91.38 179 LEU A CA 1
ATOM 1385 C C . LEU A 1 179 ? 7.357 -1.551 -17.789 1.00 91.38 179 LEU A C 1
ATOM 1387 O O . LEU A 1 179 ? 6.935 -2.628 -17.358 1.00 91.38 179 LEU A O 1
ATOM 1391 N N . GLY A 1 180 ? 8.601 -1.425 -18.262 1.00 91.56 180 GLY A N 1
ATOM 1392 C CA . GLY A 1 180 ? 9.591 -2.495 -18.123 1.00 91.56 180 GLY A CA 1
ATOM 1393 C C . GLY A 1 180 ? 9.924 -2.785 -16.651 1.00 91.56 180 GLY A C 1
ATOM 1394 O O . GLY A 1 180 ? 9.623 -1.992 -15.761 1.00 91.56 180 GLY A O 1
ATOM 1395 N N . LYS A 1 181 ? 10.598 -3.908 -16.360 1.00 91.19 181 LYS A N 1
ATOM 1396 C CA . LYS A 1 181 ? 10.926 -4.307 -14.970 1.00 91.19 181 LYS A CA 1
ATOM 1397 C C . LYS A 1 181 ? 11.758 -3.255 -14.222 1.00 91.19 181 LYS A C 1
ATOM 1399 O O . LYS A 1 181 ? 11.407 -2.883 -13.109 1.00 91.19 181 LYS A O 1
ATOM 1404 N N . ALA A 1 182 ? 12.827 -2.756 -14.845 1.00 91.56 182 ALA A N 1
ATOM 1405 C CA . ALA A 1 182 ? 13.674 -1.718 -14.251 1.00 91.56 182 ALA A CA 1
ATOM 1406 C C . ALA A 1 182 ? 12.916 -0.389 -14.089 1.00 91.56 182 ALA A C 1
ATOM 1408 O O . ALA A 1 182 ? 12.999 0.259 -13.049 1.00 91.56 182 ALA A O 1
ATOM 1409 N N . GLU A 1 183 ? 12.108 -0.017 -15.085 1.00 91.50 183 GLU A N 1
ATOM 1410 C CA . GLU A 1 183 ? 11.269 1.183 -15.016 1.00 91.50 183 GLU A CA 1
ATOM 1411 C C . GLU A 1 183 ? 10.219 1.093 -13.916 1.00 91.50 183 GLU A C 1
ATOM 1413 O O . GLU A 1 183 ? 9.990 2.081 -13.232 1.00 91.50 183 GLU A O 1
ATOM 1418 N N . THR A 1 184 ? 9.643 -0.087 -13.692 1.00 92.62 184 THR A N 1
ATOM 1419 C CA . THR A 1 184 ? 8.696 -0.337 -12.601 1.00 92.62 184 THR A CA 1
ATOM 1420 C C . THR A 1 184 ? 9.348 -0.089 -11.241 1.00 92.62 184 THR A C 1
ATOM 1422 O O . THR A 1 184 ? 8.765 0.600 -10.409 1.00 92.62 184 THR A O 1
ATOM 1425 N N . ILE A 1 185 ? 10.573 -0.588 -11.027 1.00 93.12 185 ILE A N 1
ATOM 1426 C CA . ILE A 1 185 ? 11.330 -0.372 -9.782 1.00 93.12 185 ILE A CA 1
ATOM 1427 C C . ILE A 1 185 ? 11.539 1.126 -9.533 1.00 93.12 185 ILE A C 1
ATOM 1429 O O . ILE A 1 185 ? 11.231 1.624 -8.454 1.00 93.12 185 ILE A O 1
ATOM 1433 N N . MET A 1 186 ? 12.010 1.864 -10.540 1.00 90.81 186 MET A N 1
ATOM 1434 C CA . MET A 1 186 ? 12.248 3.305 -10.402 1.00 90.81 186 MET A CA 1
ATOM 1435 C C . MET A 1 186 ? 10.946 4.102 -10.251 1.00 90.81 186 MET A C 1
ATOM 1437 O O . MET A 1 186 ? 10.882 5.073 -9.496 1.00 90.81 186 MET A O 1
ATOM 1441 N N . ALA A 1 187 ? 9.898 3.708 -10.974 1.00 92.00 187 ALA A N 1
ATOM 1442 C CA . ALA A 1 187 ? 8.612 4.388 -10.960 1.00 92.00 187 ALA A CA 1
ATOM 1443 C C . ALA A 1 187 ? 7.826 4.136 -9.671 1.00 92.00 187 ALA A C 1
ATOM 1445 O O . ALA A 1 187 ? 6.949 4.938 -9.364 1.00 92.00 187 ALA A O 1
ATOM 1446 N N . ALA A 1 188 ? 8.143 3.089 -8.900 1.00 92.00 188 ALA A N 1
ATOM 1447 C CA . ALA A 1 188 ? 7.431 2.742 -7.671 1.00 92.00 188 ALA A CA 1
ATOM 1448 C C . ALA A 1 188 ? 7.356 3.920 -6.685 1.00 92.00 188 ALA A C 1
ATOM 1450 O O . ALA A 1 188 ? 6.273 4.247 -6.203 1.00 92.00 188 ALA A O 1
ATOM 1451 N N . ALA A 1 189 ? 8.470 4.622 -6.449 1.00 88.38 189 ALA A N 1
ATOM 1452 C CA . ALA A 1 189 ? 8.497 5.783 -5.556 1.00 88.38 189 ALA A CA 1
ATOM 1453 C C . ALA A 1 189 ? 7.646 6.952 -6.086 1.00 88.38 189 ALA A C 1
ATOM 1455 O O . ALA A 1 189 ? 6.899 7.586 -5.336 1.00 88.38 189 ALA A O 1
ATOM 1456 N N . ALA A 1 190 ? 7.713 7.219 -7.394 1.00 91.94 190 ALA A N 1
ATOM 1457 C CA . ALA A 1 190 ? 6.926 8.275 -8.025 1.00 91.94 190 ALA A CA 1
ATOM 1458 C C . ALA A 1 190 ? 5.424 7.946 -8.027 1.00 91.94 190 ALA A C 1
ATOM 1460 O O . ALA A 1 190 ? 4.606 8.823 -7.742 1.00 91.94 190 ALA A O 1
ATOM 1461 N N . ALA A 1 191 ? 5.067 6.689 -8.299 1.00 93.00 191 ALA A N 1
ATOM 1462 C CA . ALA A 1 191 ? 3.705 6.182 -8.247 1.00 93.00 191 ALA A CA 1
ATOM 1463 C C . ALA A 1 191 ? 3.148 6.268 -6.821 1.00 93.00 191 ALA A C 1
ATOM 1465 O O . ALA A 1 191 ? 2.081 6.844 -6.625 1.00 93.00 191 ALA A O 1
ATOM 1466 N N . HIS A 1 192 ? 3.904 5.810 -5.819 1.00 90.12 192 HIS A N 1
ATOM 1467 C CA . HIS A 1 192 ? 3.542 5.943 -4.408 1.00 90.12 192 HIS A CA 1
ATOM 1468 C C . HIS A 1 192 ? 3.224 7.406 -4.077 1.00 90.12 192 HIS A C 1
ATOM 1470 O O . HIS A 1 192 ? 2.082 7.744 -3.766 1.00 90.12 192 HIS A O 1
ATOM 1476 N N . HIS A 1 193 ? 4.194 8.309 -4.251 1.00 90.50 193 HIS A N 1
ATOM 1477 C CA . HIS A 1 193 ? 4.002 9.735 -3.982 1.00 90.50 193 HIS A CA 1
ATOM 1478 C C . HIS A 1 193 ? 2.785 10.309 -4.727 1.00 90.50 193 HIS A C 1
ATOM 1480 O O . HIS A 1 193 ? 2.006 11.092 -4.176 1.00 90.50 193 HIS A O 1
ATOM 1486 N N . ARG A 1 194 ? 2.591 9.923 -5.994 1.00 93.12 194 ARG A N 1
ATOM 1487 C CA . ARG A 1 194 ? 1.500 10.452 -6.811 1.00 93.12 194 ARG A CA 1
ATOM 1488 C C . ARG A 1 194 ? 0.129 9.974 -6.342 1.00 93.12 194 ARG A C 1
ATOM 1490 O O . ARG A 1 194 ? -0.805 10.776 -6.384 1.00 93.12 194 ARG A O 1
ATOM 1497 N N . LEU A 1 195 ? 0.006 8.727 -5.899 1.00 93.31 195 LEU A N 1
ATOM 1498 C CA . LEU A 1 195 ? -1.240 8.188 -5.363 1.00 93.31 195 LEU A CA 1
ATOM 1499 C C . LEU A 1 195 ? -1.618 8.882 -4.048 1.00 93.31 195 LEU A C 1
ATOM 1501 O O . LEU A 1 195 ? -2.758 9.326 -3.908 1.00 93.31 195 LEU A O 1
ATOM 1505 N N . LEU A 1 196 ? -0.646 9.084 -3.150 1.00 89.94 196 LEU A N 1
ATOM 1506 C CA . LEU A 1 196 ? -0.835 9.854 -1.914 1.00 89.94 196 LEU A CA 1
ATOM 1507 C C . LEU A 1 196 ? -1.280 11.291 -2.197 1.00 89.94 196 LEU A C 1
ATOM 1509 O O . LEU A 1 196 ? -2.175 11.806 -1.535 1.00 89.94 196 LEU A O 1
ATOM 1513 N N . TRP A 1 197 ? -0.693 11.940 -3.206 1.00 91.19 197 TRP A N 1
ATOM 1514 C CA . TRP A 1 197 ? -1.079 13.296 -3.596 1.00 91.19 197 TRP A CA 1
ATOM 1515 C C . TRP A 1 197 ? -2.503 13.365 -4.178 1.00 91.19 197 TRP A C 1
ATOM 1517 O O . TRP A 1 197 ? -3.226 14.333 -3.927 1.00 91.19 197 TRP A O 1
ATOM 1527 N N . ILE A 1 198 ? -2.924 12.355 -4.955 1.00 94.06 198 ILE A N 1
ATOM 1528 C CA . ILE A 1 198 ? -4.312 12.230 -5.443 1.00 94.06 198 ILE A CA 1
ATOM 1529 C C . ILE A 1 198 ? -5.271 12.043 -4.258 1.00 94.06 198 ILE A C 1
ATOM 1531 O O . ILE A 1 198 ? -6.346 12.649 -4.245 1.00 94.06 198 ILE A O 1
ATOM 1535 N N . HIS A 1 199 ? -4.854 11.237 -3.278 1.00 92.38 199 HIS A N 1
ATOM 1536 C CA . HIS A 1 199 ? -5.592 10.888 -2.068 1.00 92.38 199 HIS A CA 1
ATOM 1537 C C . HIS A 1 199 ? -7.035 10.449 -2.384 1.00 92.38 199 HIS A C 1
ATOM 1539 O O . HIS A 1 199 ? -7.978 11.216 -2.173 1.00 92.38 199 HIS A O 1
ATOM 1545 N N . PRO A 1 200 ? -7.235 9.269 -3.001 1.00 94.88 200 PRO A N 1
ATOM 1546 C CA . PRO A 1 200 ? -8.527 8.894 -3.576 1.00 94.88 200 PRO A CA 1
ATOM 1547 C C . PRO A 1 200 ? -9.618 8.531 -2.562 1.00 94.88 200 PRO A C 1
ATOM 1549 O O . PRO A 1 200 ? -10.798 8.559 -2.919 1.00 94.88 200 PRO A O 1
ATOM 1552 N N . PHE A 1 201 ? -9.252 8.215 -1.323 1.00 93.56 201 PHE A N 1
ATOM 1553 C CA . PHE A 1 201 ? -10.152 7.646 -0.323 1.00 93.56 201 PHE A CA 1
ATOM 1554 C C . PHE A 1 201 ? -10.392 8.585 0.863 1.00 93.56 201 PHE A C 1
ATOM 1556 O O . PHE A 1 201 ? -9.727 9.611 1.013 1.00 93.56 201 PHE A O 1
ATOM 1563 N N . LEU A 1 202 ? -11.423 8.270 1.652 1.00 88.44 202 LEU A N 1
ATOM 1564 C CA . LEU A 1 202 ? -11.640 8.869 2.968 1.00 88.44 202 LEU A CA 1
ATOM 1565 C C . LEU A 1 202 ? -10.921 7.982 3.978 1.00 88.44 202 LEU A C 1
ATOM 1567 O O . LEU A 1 202 ? -11.471 6.956 4.362 1.00 88.44 202 LEU A O 1
ATOM 1571 N N . ASP A 1 203 ? -9.731 8.379 4.404 1.00 73.25 203 ASP A N 1
ATOM 1572 C CA . ASP A 1 203 ? -8.932 7.593 5.341 1.00 73.25 203 ASP A CA 1
ATOM 1573 C C . ASP A 1 203 ? -8.854 8.295 6.700 1.00 73.25 203 ASP A C 1
ATOM 1575 O O . ASP A 1 203 ? -9.337 9.417 6.879 1.00 73.25 203 ASP A O 1
ATOM 1579 N N . ASP A 1 204 ? -8.304 7.605 7.695 1.00 56.41 204 ASP A N 1
ATOM 1580 C CA . ASP A 1 204 ? -8.315 8.059 9.078 1.00 56.41 204 ASP A CA 1
ATOM 1581 C C . ASP A 1 204 ? -7.481 9.335 9.309 1.00 56.41 204 ASP A C 1
ATOM 1583 O O . ASP A 1 204 ? -6.295 9.274 9.607 1.00 56.41 204 ASP A O 1
ATOM 1587 N N . ILE A 1 205 ? -8.112 10.511 9.237 1.00 49.94 205 ILE A N 1
ATOM 1588 C CA . ILE A 1 205 ? -7.552 11.797 9.696 1.00 49.94 205 ILE A CA 1
ATOM 1589 C C . ILE A 1 205 ? -7.755 11.920 11.229 1.00 49.94 205 ILE A C 1
ATOM 1591 O O . ILE A 1 205 ? -8.210 12.948 11.733 1.00 49.94 205 ILE A O 1
ATOM 1595 N N . ARG A 1 206 ? -7.539 10.850 12.018 1.00 37.62 206 ARG A N 1
ATOM 1596 C CA . ARG A 1 206 ? -7.919 10.848 13.453 1.00 37.62 206 ARG A CA 1
ATOM 1597 C C . ARG A 1 206 ? -7.031 11.664 14.362 1.00 37.62 206 ARG A C 1
ATOM 1599 O O . ARG A 1 206 ? -7.458 11.982 15.473 1.00 37.62 206 ARG A O 1
ATOM 1606 N N . ARG A 1 207 ? -5.825 12.024 13.947 1.00 39.75 207 ARG A N 1
ATOM 1607 C CA . ARG A 1 207 ? -4.960 12.885 14.749 1.00 39.75 207 ARG A CA 1
ATOM 1608 C C . ARG A 1 207 ? -4.368 13.947 13.851 1.00 39.75 207 ARG A C 1
ATOM 1610 O O . ARG A 1 207 ? -3.794 13.627 12.822 1.00 39.75 207 ARG A O 1
ATOM 1617 N N . GLY A 1 208 ? -4.509 15.207 14.257 1.00 31.91 208 GLY A N 1
ATOM 1618 C CA . GLY A 1 208 ? -3.793 16.347 13.685 1.00 31.91 208 GLY A CA 1
ATOM 1619 C C . GLY A 1 208 ? -2.289 16.263 13.948 1.00 31.91 208 GLY A C 1
ATOM 1620 O O . GLY A 1 208 ? -1.721 17.167 14.548 1.00 31.91 208 GLY A O 1
ATOM 1621 N N . MET A 1 209 ? -1.665 15.154 13.561 1.00 29.03 209 MET A N 1
ATOM 1622 C CA . MET A 1 209 ? -0.226 15.018 13.461 1.00 29.03 209 MET A CA 1
ATOM 1623 C C . MET A 1 209 ? 0.161 15.379 12.032 1.00 29.03 209 MET A C 1
ATOM 1625 O O . MET A 1 209 ? -0.504 14.993 11.072 1.00 29.03 209 MET A O 1
ATOM 1629 N N . ASP A 1 210 ? 1.243 16.138 11.909 1.00 31.59 210 ASP A N 1
ATOM 1630 C CA . ASP A 1 210 ? 1.906 16.529 10.664 1.00 31.59 210 ASP A CA 1
ATOM 1631 C C . ASP A 1 210 ? 2.522 15.328 9.905 1.00 31.59 210 ASP A C 1
ATOM 1633 O O . ASP A 1 210 ? 3.532 15.463 9.213 1.00 31.59 210 ASP A O 1
ATOM 1637 N N . THR A 1 211 ? 1.952 14.132 10.049 1.00 30.53 211 THR A N 1
ATOM 1638 C CA . THR A 1 211 ? 2.421 12.898 9.431 1.00 30.53 211 THR A CA 1
ATOM 1639 C C . THR A 1 211 ? 1.728 12.696 8.090 1.00 30.53 211 THR A C 1
ATOM 1641 O O . THR A 1 211 ? 0.519 12.866 7.927 1.00 30.53 211 THR A O 1
ATOM 1644 N N . VAL A 1 212 ? 2.542 12.395 7.081 1.00 31.73 212 VAL A N 1
ATOM 1645 C CA . VAL A 1 212 ? 2.083 12.032 5.742 1.00 31.73 212 VAL A CA 1
ATOM 1646 C C . VAL A 1 212 ? 1.344 10.695 5.867 1.00 31.73 212 VAL A C 1
ATOM 1648 O O . VAL A 1 212 ? 1.985 9.746 6.304 1.00 31.73 212 VAL A O 1
ATOM 1651 N N . PRO A 1 213 ? 0.059 10.584 5.480 1.00 36.94 213 PRO A N 1
ATOM 1652 C CA . PRO A 1 213 ? -0.628 9.307 5.428 1.00 36.94 213 PRO A CA 1
ATOM 1653 C C . PRO A 1 213 ? 0.060 8.488 4.344 1.00 36.94 213 PRO A C 1
ATOM 1655 O O . PRO A 1 213 ? -0.035 8.804 3.155 1.00 36.94 213 PRO A O 1
ATOM 1658 N N . SER A 1 214 ? 0.817 7.488 4.765 1.00 39.75 214 SER A N 1
ATOM 1659 C CA . SER A 1 214 ? 1.481 6.534 3.900 1.00 39.75 214 SER A CA 1
ATOM 1660 C C . SER A 1 214 ? 0.644 5.263 3.816 1.00 39.75 214 SER A C 1
ATOM 1662 O O . SER A 1 214 ? 0.193 4.719 4.816 1.00 39.75 214 SER A O 1
ATOM 1664 N N . CYS A 1 215 ? 0.390 4.847 2.574 1.00 40.59 215 CYS A N 1
ATOM 1665 C CA . CYS A 1 215 ? -0.102 3.539 2.147 1.00 40.59 215 CYS A CA 1
ATOM 1666 C C . CYS A 1 215 ? -0.783 2.663 3.215 1.00 40.59 215 CYS A C 1
ATOM 1668 O O . CYS A 1 215 ? -0.171 1.770 3.792 1.00 40.59 215 CYS A O 1
ATOM 1670 N N . ARG A 1 216 ? -2.106 2.809 3.352 1.00 51.16 216 ARG A N 1
ATOM 1671 C CA . ARG A 1 216 ? -2.961 1.738 3.897 1.00 51.16 216 ARG A CA 1
ATOM 1672 C C . ARG A 1 216 ? -3.079 0.528 2.939 1.00 51.16 216 ARG A C 1
ATOM 1674 O O . ARG A 1 216 ? -3.750 -0.442 3.288 1.00 51.16 216 ARG A O 1
ATOM 1681 N N . TYR A 1 217 ? -2.451 0.592 1.753 1.00 42.53 217 TYR A N 1
ATOM 1682 C CA . TYR A 1 217 ? -2.669 -0.271 0.583 1.00 42.53 217 TYR A CA 1
ATOM 1683 C C . TYR A 1 217 ? -1.380 -0.521 -0.195 1.00 42.53 217 TYR A C 1
ATOM 1685 O O . TYR A 1 217 ? -0.628 0.466 -0.398 1.00 42.53 217 TYR A O 1
#

Foldseek 3Di:
DAFDADDPPDPCPVVLLVVLVVVVVVVVVVVVVDDPVVVVVVVLVVLLVVLCVLCVLVVHNQDSVLLVCLCVVNADPDPVNRQSNQLSVLLSVLVVCVVVVVQDDDCLALVNVLQSQQSSLVSGDPVQQWAADPPPRDIDGWDRSDFDQQWDDQQPATADHSVCLVVLSVSLCVVQPPDDSSSNVVCVVSSQVSCLRNVGTRHHPPDSDNRRNGDPD

Nearest PDB structures (foldseek):
  4u0z-assembly3_B  TM=7.729E-01  e=5.339E-06  Homo sapiens
  4u0z-assembly2_G-3  TM=7.588E-01  e=5.057E-06  Homo sapiens
  4u0z-assembly7_D  TM=7.847E-01  e=9.697E-06  Homo sapiens
  4u0s-assembly1_A  TM=7.852E-01  e=1.272E-05  Homo sapiens

Solvent-accessible surface area (backbone atoms only — not comparable to full-atom values): 12524 Å² total; per-residue (Å²): 135,80,77,75,71,87,54,92,81,42,89,62,46,65,63,53,46,51,51,36,48,49,49,53,49,50,55,52,50,52,60,68,73,47,56,75,79,52,49,56,57,50,51,56,50,50,46,54,50,51,48,34,54,55,35,46,60,72,70,42,90,59,53,67,68,48,45,56,30,28,70,70,72,49,68,58,89,50,66,69,61,28,49,52,26,40,42,47,44,22,50,47,52,46,53,52,39,45,77,72,62,64,63,63,83,55,78,59,31,63,64,37,48,24,50,49,41,21,60,31,50,73,48,43,55,78,87,68,39,50,23,41,42,88,89,80,62,51,76,43,77,45,55,61,43,47,69,33,87,58,76,53,70,56,75,90,48,71,37,57,56,36,91,47,44,68,64,51,38,53,49,47,18,69,70,66,52,93,58,53,75,48,53,43,62,65,42,45,62,40,50,51,57,49,50,53,54,50,48,59,55,61,60,78,53,80,61,98,54,90,53,71,82,70,74,93,103

Mean predicted aligned error: 6.17 Å

Radius of gyration: 18.76 Å; Cα contacts (8 Å, |Δi|>4): 245; chains: 1; bounding box: 41×46×48 Å